Protein AF-A0A6A2FFM4-F1 (afdb_monomer)

Solvent-accessible surface area (backbone atoms only — not comparable to full-atom values): 12494 Å² total; per-residue (Å²): 134,86,87,70,75,75,62,57,59,57,54,45,51,53,53,49,53,51,49,52,50,53,49,50,50,35,51,53,49,17,58,67,38,31,38,82,79,16,78,44,62,77,52,47,66,56,55,32,50,52,38,20,72,71,67,31,77,70,40,29,58,55,47,43,51,53,47,54,51,52,52,52,50,41,52,52,34,54,73,70,64,71,44,64,92,40,74,56,87,56,89,48,70,66,55,50,50,52,54,51,50,54,50,52,52,52,49,53,52,53,51,49,55,54,50,51,54,51,53,50,54,50,50,52,54,50,52,51,50,56,53,49,51,53,54,51,51,53,51,48,54,52,49,53,51,52,51,51,51,53,51,52,52,52,56,65,55,47,56,37,52,54,50,44,54,50,45,66,69,67,47,54,80,94,46,81,82,42,75,66,39,58,56,43,52,54,50,42,56,52,38,54,50,53,39,52,52,51,51,53,49,49,55,51,52,53,53,50,54,52,50,56,51,51,56,51,53,50,52,52,52,52,57,62,59,74,78,110

Secondary structure (DSSP, 8-state):
----THHHHHHHHHHHHHHHHHHHHHHHHHHHTTGGGSTHHHHHHHHHHHHHHHH-HHHHHHHHHHHHHHHHHHHHHHHTT-S-----S--SHHHHHHHHHHHHHHHHHHHHHHHHHHHHHHHHHHHHHHHHHHHHHHHHHHHHHHHHHHHHHHHHHHHHHHHHHHHHHHS-SS-TT-HHHHHHHHHHHHHHHHHHHHHHHHHHHHHHHHHHHHHHHHHHHHHHHHT-

Structure (mmCIF, N/CA/C/O backbone):
data_AF-A0A6A2FFM4-F1
#
_entry.id   AF-A0A6A2FFM4-F1
#
loop_
_atom_site.group_PDB
_atom_site.id
_atom_site.type_symbol
_atom_site.label_atom_id
_atom_site.label_alt_id
_atom_site.label_comp_id
_atom_site.label_asym_id
_atom_site.label_entity_id
_atom_site.label_seq_id
_atom_site.pdbx_PDB_ins_code
_atom_site.Cartn_x
_atom_site.Cartn_y
_atom_site.Cartn_z
_atom_site.occupancy
_atom_site.B_iso_or_equiv
_atom_site.auth_seq_id
_atom_site.auth_comp_id
_atom_site.auth_asym_id
_atom_site.auth_atom_id
_atom_site.pdbx_PDB_model_num
ATOM 1 N N . MET A 1 1 ? -11.104 10.127 -2.041 1.00 41.12 1 MET A N 1
ATOM 2 C CA . MET A 1 1 ? -10.906 10.777 -3.357 1.00 41.12 1 MET A CA 1
ATOM 3 C C . MET A 1 1 ? -10.751 9.689 -4.406 1.00 41.12 1 MET A C 1
ATOM 5 O O . MET A 1 1 ? -9.983 8.761 -4.192 1.00 41.12 1 MET A O 1
ATOM 9 N N . ALA A 1 2 ? -11.586 9.740 -5.442 1.00 40.22 2 ALA A N 1
ATOM 10 C CA . ALA A 1 2 ? -11.896 8.630 -6.335 1.00 40.22 2 ALA A CA 1
ATOM 11 C C . ALA A 1 2 ? -10.722 8.215 -7.238 1.00 40.22 2 ALA A C 1
ATOM 13 O O . ALA A 1 2 ? -10.097 9.038 -7.905 1.00 40.22 2 ALA A O 1
ATOM 14 N N . TYR A 1 3 ? -10.468 6.910 -7.269 1.00 48.56 3 TYR A N 1
ATOM 15 C CA . TYR A 1 3 ? -9.508 6.235 -8.134 1.00 48.56 3 TYR A CA 1
ATOM 16 C C . TYR A 1 3 ? -10.020 6.312 -9.585 1.00 48.56 3 TYR A C 1
ATOM 18 O O . TYR A 1 3 ? -11.018 5.679 -9.919 1.00 48.56 3 TYR A O 1
ATOM 26 N N . GLN A 1 4 ? -9.390 7.125 -10.441 1.00 44.47 4 GLN A N 1
ATOM 27 C CA . GLN A 1 4 ? -9.744 7.250 -11.862 1.00 44.47 4 GLN A CA 1
ATOM 28 C C . GLN A 1 4 ? -8.889 6.298 -12.724 1.00 44.47 4 GLN A C 1
ATOM 30 O O . GLN A 1 4 ? -7.747 6.632 -13.048 1.00 44.47 4 GLN A O 1
ATOM 35 N N . PRO A 1 5 ? -9.416 5.144 -13.179 1.00 50.09 5 PRO A N 1
ATOM 36 C CA . PRO A 1 5 ? -8.704 4.248 -14.099 1.00 50.09 5 PRO A CA 1
ATOM 37 C C . PRO A 1 5 ? -8.503 4.836 -15.513 1.00 50.09 5 PRO A C 1
ATOM 39 O O . PRO A 1 5 ? -7.713 4.305 -16.292 1.00 50.09 5 PRO A O 1
ATOM 42 N N . ALA A 1 6 ? -9.153 5.959 -15.845 1.00 46.38 6 ALA A N 1
ATOM 43 C CA . ALA A 1 6 ? -9.137 6.557 -17.183 1.00 46.38 6 ALA A CA 1
ATOM 44 C C . ALA A 1 6 ? -7.782 7.168 -17.606 1.00 46.38 6 ALA A C 1
ATOM 46 O O . ALA A 1 6 ? -7.491 7.239 -18.798 1.00 46.38 6 ALA A O 1
ATOM 47 N N . ARG A 1 7 ? -6.907 7.566 -16.668 1.00 54.31 7 ARG A N 1
ATOM 48 C CA . ARG A 1 7 ? -5.580 8.128 -17.009 1.00 54.31 7 ARG A CA 1
ATOM 49 C C . ARG A 1 7 ? -4.543 7.078 -17.418 1.00 54.31 7 ARG A C 1
ATOM 51 O O . ARG A 1 7 ? -3.547 7.425 -18.047 1.00 54.31 7 ARG A O 1
ATOM 58 N N . ARG A 1 8 ? -4.764 5.798 -17.103 1.00 55.06 8 ARG A N 1
ATOM 59 C CA . ARG A 1 8 ? -3.777 4.732 -17.349 1.00 55.06 8 ARG A CA 1
ATOM 60 C C . ARG A 1 8 ? -3.645 4.381 -18.836 1.00 55.06 8 ARG A C 1
ATOM 62 O O . ARG A 1 8 ? -2.545 4.079 -19.285 1.00 55.06 8 ARG A O 1
ATOM 69 N N . GLY A 1 9 ? -4.743 4.476 -19.593 1.00 61.16 9 GLY A N 1
ATOM 70 C CA . GLY A 1 9 ? -4.763 4.185 -21.031 1.00 61.16 9 GLY A CA 1
ATOM 71 C C . GLY A 1 9 ? -3.959 5.189 -21.859 1.00 61.16 9 GLY A C 1
ATOM 72 O O . GLY A 1 9 ? -3.163 4.785 -22.699 1.00 61.16 9 GLY A O 1
ATOM 73 N N . TYR A 1 10 ? -4.095 6.487 -21.573 1.00 67.75 10 TYR A N 1
ATOM 74 C CA . TYR A 1 10 ? -3.379 7.539 -22.304 1.00 67.75 10 TYR A CA 1
ATOM 75 C C . TYR A 1 10 ? -1.877 7.555 -22.011 1.00 67.75 10 TYR A C 1
ATOM 77 O O . TYR A 1 10 ? -1.087 7.735 -22.930 1.00 67.75 10 TYR A O 1
ATOM 85 N N . ILE A 1 11 ? -1.464 7.312 -20.760 1.00 70.25 11 ILE A N 1
ATOM 86 C CA . ILE A 1 11 ? -0.036 7.214 -20.412 1.00 70.25 11 ILE A CA 1
ATOM 87 C C . ILE A 1 11 ? 0.591 6.015 -21.132 1.00 70.25 11 ILE A C 1
ATOM 89 O O . ILE A 1 11 ? 1.646 6.154 -21.742 1.00 70.25 11 ILE A O 1
ATOM 93 N N . TYR A 1 12 ? -0.098 4.868 -21.142 1.00 75.69 12 TYR A N 1
ATOM 94 C CA . TYR A 1 12 ? 0.355 3.678 -21.859 1.00 75.69 12 TYR A CA 1
ATOM 95 C C . TYR A 1 12 ? 0.498 3.925 -23.367 1.00 75.69 12 TYR A C 1
ATOM 97 O O . TYR A 1 12 ? 1.521 3.571 -23.950 1.00 75.69 12 TYR A O 1
ATOM 105 N N . LEU A 1 13 ? -0.493 4.573 -23.991 1.00 78.00 13 LEU A N 1
ATOM 106 C CA . LEU A 1 13 ? -0.469 4.873 -25.423 1.00 78.00 13 LEU A CA 1
ATOM 107 C C . LEU A 1 13 ? 0.667 5.845 -25.782 1.00 78.00 13 LEU A C 1
ATOM 109 O O . LEU A 1 13 ? 1.402 5.601 -26.735 1.00 78.00 13 LEU A O 1
ATOM 113 N N . SER A 1 14 ? 0.858 6.906 -24.992 1.00 77.81 14 SER A N 1
ATOM 114 C CA . SER A 1 14 ? 1.933 7.886 -25.200 1.00 77.81 14 SER A CA 1
ATOM 115 C C . SER A 1 14 ? 3.319 7.261 -25.051 1.00 77.81 14 SER A C 1
ATOM 117 O O . SER A 1 14 ? 4.202 7.507 -25.872 1.00 77.81 14 SER A O 1
ATOM 119 N N . SER A 1 15 ? 3.515 6.410 -24.039 1.00 75.44 15 SER A N 1
ATOM 120 C CA . SER A 1 15 ? 4.773 5.682 -23.859 1.00 75.44 15 SER A CA 1
ATOM 121 C C . SER A 1 15 ? 5.018 4.682 -24.991 1.00 75.44 15 SER A C 1
ATOM 123 O O . SER A 1 15 ? 6.152 4.546 -25.442 1.00 75.44 15 SER A O 1
ATOM 125 N N . LEU A 1 16 ? 3.971 4.022 -25.496 1.00 82.50 16 LEU A N 1
ATOM 126 C CA . LEU A 1 16 ? 4.071 3.108 -26.635 1.00 82.50 16 LEU A CA 1
ATOM 127 C C . LEU A 1 16 ? 4.508 3.841 -27.904 1.00 82.50 16 LEU A C 1
ATOM 129 O O . LEU A 1 16 ? 5.453 3.408 -28.559 1.00 82.50 16 LEU A O 1
ATOM 133 N N . VAL A 1 17 ? 3.866 4.968 -28.221 1.00 85.06 17 VAL A N 1
ATOM 134 C CA . VAL A 1 17 ? 4.218 5.796 -29.384 1.00 85.06 17 VAL A CA 1
ATOM 135 C C . VAL A 1 17 ? 5.667 6.274 -29.289 1.00 85.06 17 VAL A C 1
ATOM 137 O O . VAL A 1 17 ? 6.401 6.183 -30.270 1.00 85.06 17 VAL A O 1
ATOM 140 N N . TYR A 1 18 ? 6.111 6.710 -28.107 1.00 81.50 18 TYR A N 1
ATOM 141 C CA . TYR A 1 18 ? 7.489 7.152 -27.890 1.00 81.50 18 TYR A CA 1
ATOM 142 C C . TYR A 1 18 ? 8.515 6.024 -28.080 1.00 81.50 18 TYR A C 1
ATOM 144 O O . TYR A 1 18 ? 9.515 6.205 -28.772 1.00 81.50 18 TYR A O 1
ATOM 152 N N . VAL A 1 19 ? 8.259 4.839 -27.516 1.00 82.19 19 VAL A N 1
ATOM 153 C CA . VAL A 1 19 ? 9.147 3.674 -27.664 1.00 82.19 19 VAL A CA 1
ATOM 154 C C . VAL A 1 19 ? 9.227 3.227 -29.124 1.00 82.19 19 VAL A C 1
ATOM 156 O O . VAL A 1 19 ? 10.320 2.976 -29.627 1.00 82.19 19 VAL A O 1
ATOM 159 N N . VAL A 1 20 ? 8.091 3.160 -29.824 1.00 85.38 20 VAL A N 1
ATOM 160 C CA . VAL A 1 20 ? 8.049 2.794 -31.249 1.00 85.38 20 VAL A CA 1
ATOM 161 C C . VAL A 1 20 ? 8.793 3.826 -32.096 1.00 85.38 20 VAL A C 1
ATOM 163 O O . VAL A 1 20 ? 9.574 3.445 -32.964 1.00 85.38 20 VAL A O 1
ATOM 166 N N . PHE A 1 21 ? 8.616 5.118 -31.813 1.00 85.75 21 PHE A N 1
ATOM 167 C CA . PHE A 1 21 ? 9.348 6.190 -32.484 1.00 85.75 21 PHE A CA 1
ATOM 168 C C . PHE A 1 21 ? 10.866 6.057 -32.298 1.00 85.75 21 PHE A C 1
ATOM 170 O O . PHE A 1 21 ? 11.608 6.111 -33.278 1.00 85.75 21 PHE A O 1
ATOM 177 N N . LEU A 1 22 ? 11.332 5.812 -31.068 1.00 81.19 22 LEU A N 1
ATOM 178 C CA . LEU A 1 22 ? 12.754 5.593 -30.794 1.00 81.19 22 LEU A CA 1
ATOM 179 C C . LEU A 1 22 ? 13.305 4.363 -31.523 1.00 81.19 22 LEU A C 1
ATOM 181 O O . LEU A 1 22 ? 14.401 4.425 -32.074 1.00 81.19 22 LEU A O 1
ATOM 185 N N . LEU A 1 23 ? 12.550 3.261 -31.563 1.00 83.44 23 LEU A N 1
ATOM 186 C CA . LEU A 1 23 ? 12.958 2.059 -32.291 1.00 83.44 23 LEU A CA 1
ATOM 187 C C . LEU A 1 23 ? 13.059 2.318 -33.796 1.00 83.44 23 LEU A C 1
ATOM 189 O O . LEU A 1 23 ? 14.060 1.947 -34.401 1.00 83.44 23 LEU A O 1
ATOM 193 N N . LEU A 1 24 ? 12.077 2.995 -34.395 1.00 84.81 24 LEU A N 1
ATOM 194 C CA . LEU A 1 24 ? 12.116 3.351 -35.817 1.00 84.81 24 LEU A CA 1
ATOM 195 C C . LEU A 1 24 ? 13.298 4.267 -36.149 1.00 84.81 24 LEU A C 1
ATOM 197 O O . LEU A 1 24 ? 13.940 4.077 -37.179 1.00 84.81 24 LEU A O 1
ATOM 201 N N . LEU A 1 25 ? 13.629 5.212 -35.268 1.00 81.25 25 LEU A N 1
ATOM 202 C CA . LEU A 1 25 ? 14.797 6.079 -35.423 1.00 81.25 25 LEU A CA 1
ATOM 203 C C . LEU A 1 25 ? 16.100 5.258 -35.381 1.00 81.25 25 LEU A C 1
ATOM 205 O O . LEU A 1 25 ? 16.972 5.427 -36.236 1.00 81.25 25 LEU A O 1
ATOM 209 N N . ILE A 1 26 ? 16.221 4.312 -34.444 1.00 80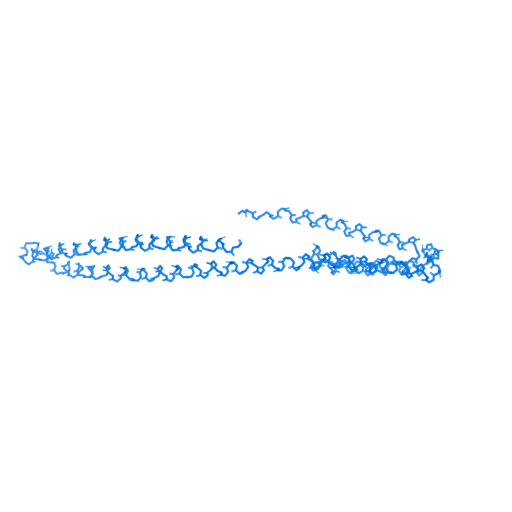.00 26 ILE A N 1
ATOM 210 C CA . ILE A 1 26 ? 17.390 3.423 -34.335 1.00 80.00 26 ILE A CA 1
ATOM 211 C C . ILE A 1 26 ? 17.520 2.518 -35.567 1.00 80.00 26 ILE A C 1
ATOM 213 O O . ILE A 1 26 ? 18.606 2.404 -36.136 1.00 80.00 26 ILE A O 1
ATOM 217 N N . PHE A 1 27 ? 16.427 1.908 -36.025 1.00 81.81 27 PHE A N 1
ATOM 218 C CA . PHE A 1 27 ? 16.450 1.058 -37.216 1.00 81.81 27 PHE A CA 1
ATOM 219 C C . PHE A 1 27 ? 16.718 1.861 -38.495 1.00 81.81 27 PHE A C 1
ATOM 221 O O . PHE A 1 27 ? 17.530 1.434 -39.311 1.00 81.81 27 PHE A O 1
ATOM 228 N N . GLY A 1 28 ? 16.125 3.048 -38.652 1.00 77.94 28 GLY A N 1
ATOM 229 C CA . GLY A 1 28 ? 16.363 3.921 -39.806 1.00 77.94 28 GLY A CA 1
ATOM 230 C C . GLY A 1 28 ? 17.798 4.456 -39.868 1.00 77.94 28 GLY A C 1
ATOM 231 O O . GLY A 1 28 ? 18.419 4.466 -40.933 1.00 77.94 28 GLY A O 1
ATOM 232 N N . SER A 1 29 ? 18.367 4.836 -38.720 1.00 70.88 29 SER A N 1
ATOM 233 C CA . SER A 1 29 ? 19.780 5.235 -38.638 1.00 70.88 29 SER A CA 1
ATOM 234 C C . SER A 1 29 ? 20.727 4.059 -38.893 1.00 70.88 29 SER A C 1
ATOM 236 O O . SER A 1 29 ? 21.744 4.233 -39.559 1.00 70.88 29 SER A O 1
ATOM 238 N N . SER A 1 30 ? 20.372 2.844 -38.465 1.00 76.25 30 SER A N 1
ATOM 239 C CA . SER A 1 30 ? 21.159 1.634 -38.752 1.00 76.25 30 SER A CA 1
ATOM 240 C C . SER A 1 30 ? 21.087 1.224 -40.230 1.00 76.25 30 SER A C 1
ATOM 242 O O . SER A 1 30 ? 22.095 0.819 -40.804 1.00 76.25 30 SER A O 1
ATOM 244 N N . TRP A 1 31 ? 19.929 1.394 -40.879 1.00 74.56 31 TRP A N 1
ATOM 245 C CA . TRP A 1 31 ? 19.740 1.110 -42.308 1.00 74.56 31 TRP A CA 1
ATOM 246 C C . TRP A 1 31 ? 20.565 2.038 -43.215 1.00 74.56 31 TRP A C 1
ATOM 248 O O . TRP A 1 31 ? 21.052 1.623 -44.262 1.00 74.56 31 TRP A O 1
ATOM 258 N N . THR A 1 32 ? 20.744 3.298 -42.808 1.00 71.69 32 THR A N 1
ATOM 259 C CA . THR A 1 32 ? 21.461 4.330 -43.582 1.00 71.69 32 THR A CA 1
ATOM 260 C C . THR A 1 32 ? 22.946 4.468 -43.209 1.00 71.69 32 THR A C 1
ATOM 262 O O . THR A 1 32 ? 23.749 4.925 -44.023 1.00 71.69 32 THR A O 1
ATOM 265 N N . GLY A 1 33 ? 23.328 4.063 -41.994 1.00 66.06 33 GLY A N 1
ATOM 266 C CA . GLY A 1 33 ? 24.637 4.331 -41.384 1.00 66.06 33 GLY A CA 1
ATOM 267 C C . GLY A 1 33 ? 25.625 3.160 -41.317 1.00 66.06 33 GLY A C 1
ATOM 268 O O . GLY A 1 33 ? 26.554 3.229 -40.512 1.00 66.06 33 GLY A O 1
ATOM 269 N N . GLY A 1 34 ? 25.439 2.096 -42.108 1.00 65.19 34 GLY A N 1
ATOM 270 C CA . GLY A 1 34 ? 26.396 0.978 -42.194 1.00 65.19 34 GLY A CA 1
ATOM 271 C C . GLY A 1 34 ? 25.999 -0.307 -41.448 1.00 65.19 34 GLY A C 1
ATOM 272 O O . GLY A 1 34 ? 26.871 -1.073 -41.033 1.00 65.19 34 GLY A O 1
ATOM 273 N N . GLY A 1 35 ? 24.699 -0.564 -41.263 1.00 70.50 35 GLY A N 1
ATOM 274 C CA . GLY A 1 35 ? 24.179 -1.859 -40.806 1.00 70.50 35 GLY A CA 1
ATOM 275 C C . GLY A 1 35 ? 24.419 -2.160 -39.322 1.00 70.50 35 GLY A C 1
ATOM 276 O O . GLY A 1 35 ? 24.34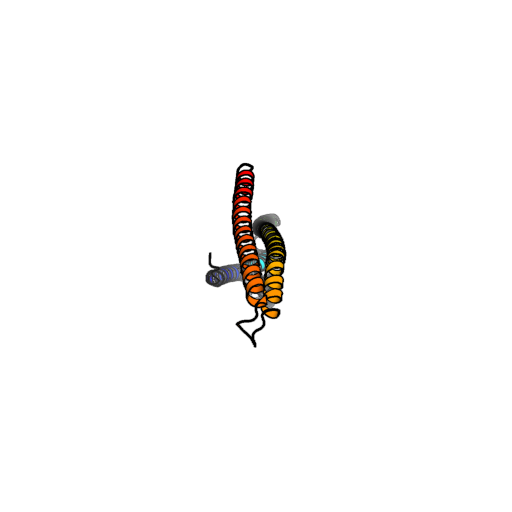3 -1.278 -38.468 1.00 70.50 35 GLY A O 1
ATOM 277 N N . MET A 1 36 ? 24.709 -3.427 -38.999 1.00 64.06 36 MET A N 1
ATOM 278 C CA . MET A 1 36 ? 24.855 -3.932 -37.618 1.00 64.06 36 MET A CA 1
ATOM 279 C C . MET A 1 36 ? 26.014 -3.296 -36.839 1.00 64.06 36 MET A C 1
ATOM 281 O O . MET A 1 36 ? 26.018 -3.297 -35.609 1.00 64.06 36 MET A O 1
ATOM 285 N N . ARG A 1 37 ? 27.010 -2.765 -37.556 1.00 64.12 37 ARG A N 1
ATOM 286 C CA . ARG A 1 37 ? 28.189 -2.100 -36.983 1.00 64.12 37 ARG A CA 1
ATOM 287 C C . ARG A 1 37 ? 27.947 -0.622 -36.670 1.00 64.12 37 ARG A C 1
ATOM 289 O O . ARG A 1 37 ? 28.822 0.029 -36.102 1.00 64.12 37 ARG A O 1
ATOM 296 N N . ALA A 1 38 ? 26.780 -0.087 -37.028 1.00 65.12 38 ALA A N 1
ATOM 297 C CA . ALA A 1 38 ? 26.412 1.280 -36.710 1.00 65.12 38 ALA A CA 1
ATOM 298 C C . ALA A 1 38 ? 26.174 1.450 -35.199 1.00 65.12 38 ALA A C 1
ATOM 300 O O . ALA A 1 38 ? 25.573 0.606 -34.532 1.00 65.12 38 ALA A O 1
ATOM 301 N N . HIS A 1 39 ? 26.592 2.600 -34.666 1.00 64.94 39 HIS A N 1
ATOM 302 C CA . HIS A 1 39 ? 26.504 2.944 -33.242 1.00 64.94 39 HIS A CA 1
ATOM 303 C C . HIS A 1 39 ? 25.074 2.856 -32.658 1.00 64.94 39 HIS A C 1
ATOM 305 O O . HIS A 1 39 ? 24.917 2.688 -31.451 1.00 64.94 39 HIS A O 1
ATOM 311 N N . GLY A 1 40 ? 24.028 2.925 -33.492 1.00 65.56 40 GLY A N 1
ATOM 312 C CA . GLY A 1 40 ? 22.625 2.840 -33.064 1.00 65.56 40 GLY A CA 1
ATOM 313 C C . GLY A 1 40 ? 22.231 1.493 -32.443 1.00 65.56 40 GLY A C 1
ATOM 314 O O . GLY A 1 40 ? 21.424 1.462 -31.514 1.00 65.56 40 GLY A O 1
ATOM 315 N N . MET A 1 41 ? 22.848 0.389 -32.876 1.00 67.94 41 MET A N 1
ATOM 316 C CA . MET A 1 41 ? 22.545 -0.961 -32.375 1.00 67.94 41 MET A CA 1
ATOM 317 C C . MET A 1 41 ? 22.949 -1.166 -30.904 1.00 67.94 41 MET A C 1
ATOM 319 O O . MET A 1 41 ? 22.354 -1.987 -30.208 1.00 67.94 41 MET A O 1
ATOM 323 N N . ILE A 1 42 ? 23.914 -0.391 -30.397 1.00 72.19 42 ILE A N 1
ATOM 324 C CA . ILE A 1 42 ? 24.385 -0.471 -29.004 1.00 72.19 42 ILE A CA 1
ATOM 325 C C . ILE A 1 42 ? 23.344 0.104 -28.024 1.00 72.19 42 ILE A C 1
ATOM 327 O O . ILE A 1 42 ? 23.253 -0.334 -26.880 1.00 72.19 42 ILE A O 1
ATOM 331 N N . ILE A 1 43 ? 22.511 1.049 -28.473 1.00 75.06 43 ILE A N 1
ATOM 332 C CA . ILE A 1 43 ? 21.499 1.733 -27.643 1.00 75.06 43 ILE A CA 1
ATOM 333 C C . ILE A 1 43 ? 20.231 0.872 -27.475 1.00 75.06 43 ILE A C 1
ATOM 335 O O . ILE A 1 43 ? 19.420 1.088 -26.572 1.00 75.06 43 ILE A O 1
ATOM 339 N N . LEU A 1 44 ? 20.058 -0.144 -28.319 1.00 78.12 44 LEU A N 1
ATOM 340 C CA . LEU A 1 44 ? 18.833 -0.932 -28.423 1.00 78.12 44 LEU A CA 1
ATOM 341 C C . LEU A 1 44 ? 18.380 -1.592 -27.096 1.00 78.12 44 LEU A C 1
ATOM 343 O O . LEU A 1 44 ? 17.205 -1.454 -26.741 1.00 78.12 44 LEU A O 1
ATOM 347 N N . PRO A 1 45 ? 19.262 -2.235 -26.299 1.00 78.75 45 PRO A N 1
ATOM 348 C CA . PRO A 1 45 ? 18.876 -2.822 -25.011 1.00 78.75 45 PRO A CA 1
ATOM 349 C C . PRO A 1 45 ? 18.327 -1.797 -24.005 1.00 78.75 45 PRO A C 1
ATOM 351 O O . PRO A 1 45 ? 17.448 -2.120 -23.208 1.00 78.75 45 PRO A O 1
ATOM 354 N N . VAL A 1 46 ? 18.796 -0.548 -24.070 1.00 76.50 46 VAL A N 1
ATOM 355 C CA . VAL A 1 46 ? 18.379 0.548 -23.180 1.00 76.50 46 VAL A CA 1
ATOM 356 C C . VAL A 1 46 ? 16.942 0.951 -23.483 1.00 76.50 46 VAL A C 1
ATOM 358 O O . VAL A 1 46 ? 16.128 1.089 -22.572 1.00 76.50 46 VAL A O 1
ATOM 361 N N . VAL A 1 47 ? 16.601 1.075 -24.768 1.00 79.19 47 VAL A N 1
ATOM 362 C CA . VAL A 1 47 ? 15.231 1.388 -25.200 1.00 79.19 47 VAL A CA 1
ATOM 363 C C . VAL A 1 47 ? 14.270 0.266 -24.809 1.00 79.19 47 VAL A C 1
ATOM 365 O O . VAL A 1 47 ? 13.184 0.549 -24.304 1.00 79.19 47 VAL A O 1
ATOM 368 N N . VAL A 1 48 ? 14.681 -1.000 -24.948 1.00 83.62 48 VAL A N 1
ATOM 369 C CA . VAL A 1 48 ? 13.884 -2.161 -24.505 1.00 83.62 48 VAL A CA 1
ATOM 370 C C . VAL A 1 48 ? 13.688 -2.161 -22.983 1.00 83.62 48 VAL A C 1
ATOM 372 O O . VAL A 1 48 ? 12.592 -2.448 -22.499 1.00 83.62 48 VAL A O 1
ATOM 375 N N . MET A 1 49 ? 14.712 -1.789 -22.214 1.00 81.44 49 MET A N 1
ATOM 376 C CA . MET A 1 49 ? 14.619 -1.683 -20.757 1.00 81.44 49 MET A CA 1
ATOM 377 C C . MET A 1 49 ? 13.680 -0.550 -20.314 1.00 81.44 49 MET A C 1
ATOM 379 O O . MET A 1 49 ? 12.812 -0.769 -19.467 1.00 81.44 49 MET A O 1
ATOM 383 N N . VAL A 1 50 ? 13.793 0.639 -20.915 1.00 79.00 50 VAL A N 1
ATOM 384 C CA . VAL A 1 50 ? 12.901 1.781 -20.641 1.00 79.00 50 VAL A CA 1
ATOM 385 C C . VAL A 1 50 ? 11.458 1.458 -21.039 1.00 79.00 50 VAL A C 1
ATOM 387 O O . VAL A 1 50 ? 10.531 1.772 -20.289 1.00 79.00 50 VAL A O 1
ATOM 390 N N . ALA A 1 51 ? 11.248 0.760 -22.159 1.00 81.69 51 ALA A N 1
ATOM 391 C CA . ALA A 1 51 ? 9.937 0.243 -22.551 1.00 81.69 51 ALA A CA 1
ATOM 392 C C . ALA A 1 51 ? 9.374 -0.739 -21.511 1.00 81.69 51 ALA A C 1
ATOM 394 O O . ALA A 1 51 ? 8.192 -0.694 -21.182 1.00 81.69 51 ALA A O 1
ATOM 395 N N . GLY A 1 52 ? 10.223 -1.591 -20.937 1.00 80.75 52 GLY A N 1
ATOM 396 C CA . GLY A 1 52 ? 9.854 -2.495 -19.851 1.00 80.75 52 GLY A CA 1
ATOM 397 C C . GLY A 1 52 ? 9.408 -1.801 -18.572 1.00 80.75 52 GLY A C 1
ATOM 398 O O . GLY A 1 52 ? 8.432 -2.215 -17.945 1.00 80.75 52 GLY A O 1
ATOM 399 N N . LEU A 1 53 ? 10.112 -0.736 -18.196 1.00 75.44 53 LEU A N 1
ATOM 400 C CA . LEU A 1 53 ? 9.793 0.065 -17.016 1.00 75.44 53 LEU A CA 1
ATOM 401 C C . LEU A 1 53 ? 8.500 0.867 -17.198 1.00 75.44 53 LEU A C 1
ATOM 403 O O . LEU A 1 53 ? 7.730 1.008 -16.253 1.00 75.44 53 LEU A O 1
ATOM 407 N N . THR A 1 54 ? 8.242 1.359 -18.411 1.00 79.00 54 THR A N 1
ATOM 408 C CA . THR A 1 54 ? 7.093 2.231 -18.706 1.00 79.00 54 THR A CA 1
ATOM 409 C C . THR A 1 54 ? 5.821 1.464 -19.083 1.00 79.00 54 THR A C 1
ATOM 411 O O . THR A 1 54 ? 4.740 1.814 -18.615 1.00 79.00 54 THR A O 1
ATOM 414 N N . LEU A 1 55 ? 5.920 0.397 -19.885 1.00 78.62 55 LEU A N 1
ATOM 415 C CA . LEU A 1 55 ? 4.774 -0.398 -20.364 1.00 78.62 55 LEU A CA 1
ATOM 416 C C . LEU A 1 55 ? 4.580 -1.715 -19.589 1.00 78.62 55 LEU A C 1
ATOM 418 O O . LEU A 1 55 ? 3.579 -2.411 -19.780 1.00 78.62 55 LEU A O 1
ATOM 422 N N . GLY A 1 56 ? 5.509 -2.054 -18.693 1.00 77.75 56 GLY A N 1
ATOM 423 C CA . GLY A 1 56 ? 5.433 -3.202 -17.794 1.00 77.75 56 GLY A CA 1
ATOM 424 C C . GLY A 1 56 ? 6.140 -4.465 -18.299 1.00 77.75 56 GLY A C 1
ATOM 425 O O . GLY A 1 56 ? 6.598 -4.576 -19.435 1.00 77.75 56 GLY A O 1
ATOM 426 N N . ARG A 1 57 ? 6.189 -5.484 -17.429 1.00 77.38 57 ARG A N 1
ATOM 427 C CA . ARG A 1 57 ? 7.005 -6.703 -17.602 1.00 77.38 57 ARG A CA 1
ATOM 428 C C . ARG A 1 57 ? 6.770 -7.464 -18.914 1.00 77.38 57 ARG A C 1
ATOM 430 O O . ARG A 1 57 ? 7.708 -8.042 -19.452 1.00 77.38 57 ARG A O 1
ATOM 437 N N . LYS A 1 58 ? 5.538 -7.489 -19.435 1.00 81.75 58 LYS A N 1
ATOM 438 C CA . LYS A 1 58 ? 5.225 -8.185 -20.700 1.00 81.75 58 LYS A CA 1
ATOM 439 C C . LYS A 1 58 ? 5.791 -7.453 -21.924 1.00 81.75 58 LYS A C 1
ATOM 441 O O . LYS A 1 58 ? 6.156 -8.106 -22.896 1.00 81.75 58 LYS A O 1
ATOM 446 N N . ALA A 1 59 ? 5.905 -6.125 -21.862 1.00 79.88 59 ALA A N 1
ATOM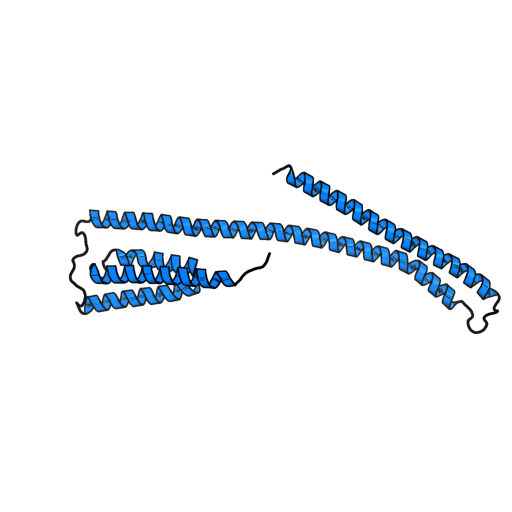 447 C CA . ALA A 1 59 ? 6.427 -5.317 -22.959 1.00 79.88 59 ALA A CA 1
ATOM 448 C C . ALA A 1 59 ? 7.917 -5.590 -23.216 1.00 79.88 59 ALA A C 1
ATOM 450 O O . ALA A 1 59 ? 8.330 -5.596 -24.369 1.00 79.88 59 ALA A O 1
ATOM 451 N N . VAL A 1 60 ? 8.695 -5.914 -22.172 1.00 82.75 60 VAL A N 1
ATOM 452 C CA . VAL A 1 60 ? 10.112 -6.312 -22.301 1.00 82.75 60 VAL A CA 1
ATOM 453 C C . VAL A 1 60 ? 10.275 -7.454 -23.298 1.00 82.75 60 VAL A C 1
ATOM 455 O O . VAL A 1 60 ? 11.103 -7.374 -24.197 1.00 82.75 60 VAL A O 1
ATOM 458 N N . TRP A 1 61 ? 9.461 -8.503 -23.161 1.00 84.81 61 TRP A N 1
ATOM 459 C CA . TRP A 1 61 ? 9.526 -9.665 -24.042 1.00 84.81 61 TRP A CA 1
ATOM 460 C C . TRP A 1 61 ? 9.089 -9.323 -25.465 1.00 84.81 61 TRP A C 1
ATOM 462 O O . TRP A 1 61 ? 9.763 -9.703 -26.414 1.00 84.81 61 TRP A O 1
ATOM 472 N N . PHE A 1 62 ? 8.008 -8.555 -25.623 1.00 85.62 62 PHE A N 1
ATOM 473 C CA . PHE A 1 62 ? 7.511 -8.161 -26.942 1.00 85.62 62 PHE A CA 1
ATOM 474 C C . PHE A 1 62 ? 8.518 -7.291 -27.715 1.00 85.62 62 PHE A C 1
ATOM 476 O O . PHE A 1 62 ? 8.867 -7.603 -28.855 1.00 85.62 62 PHE A O 1
ATOM 483 N N . PHE A 1 63 ? 9.031 -6.226 -27.089 1.00 85.50 63 PHE A N 1
ATOM 484 C CA . PHE A 1 63 ? 10.017 -5.337 -27.709 1.00 85.50 63 PHE A CA 1
ATOM 485 C C . PHE A 1 63 ? 11.394 -5.987 -27.832 1.00 85.50 63 PHE A C 1
ATOM 487 O O . PHE A 1 63 ? 12.084 -5.727 -28.812 1.00 85.50 63 PHE A O 1
ATOM 494 N N . GLY A 1 64 ? 11.775 -6.863 -26.899 1.00 83.50 64 GLY A N 1
ATOM 495 C CA . GLY A 1 64 ? 12.996 -7.659 -26.995 1.00 83.50 64 GLY A CA 1
ATOM 496 C C . GLY A 1 64 ? 12.982 -8.568 -28.222 1.00 83.50 64 GLY A C 1
ATOM 497 O O . GLY A 1 64 ? 13.889 -8.490 -29.042 1.00 83.50 64 GLY A O 1
ATOM 498 N N . ILE A 1 65 ? 11.914 -9.351 -28.409 1.00 88.00 65 ILE A N 1
ATOM 499 C CA . ILE A 1 65 ? 11.763 -10.236 -29.576 1.00 88.00 65 ILE A CA 1
ATOM 500 C C . ILE A 1 65 ? 11.727 -9.423 -30.874 1.00 88.00 65 ILE A C 1
ATOM 502 O O . ILE A 1 65 ? 12.439 -9.748 -31.821 1.00 88.00 65 ILE A O 1
ATOM 506 N N . THR A 1 66 ? 10.940 -8.343 -30.910 1.00 86.94 66 THR A N 1
ATOM 507 C CA . THR A 1 66 ? 10.829 -7.473 -32.094 1.00 86.94 66 THR A CA 1
ATOM 508 C C . THR A 1 66 ? 12.175 -6.841 -32.452 1.00 86.94 66 THR A C 1
ATOM 510 O O . THR A 1 66 ? 12.543 -6.786 -33.621 1.00 86.94 66 THR A O 1
ATOM 513 N N . SER A 1 67 ? 12.937 -6.409 -31.447 1.00 83.81 67 SER A N 1
ATOM 514 C CA . SER A 1 67 ? 14.283 -5.865 -31.613 1.00 83.81 67 SER A CA 1
ATOM 515 C C . SER A 1 67 ? 15.257 -6.898 -32.177 1.00 83.81 67 SER A C 1
ATOM 517 O O . SER A 1 67 ? 15.932 -6.630 -33.170 1.00 83.81 67 SER A O 1
ATOM 519 N N . THR A 1 68 ? 15.302 -8.097 -31.589 1.00 84.69 68 THR A N 1
ATOM 520 C CA . THR A 1 68 ? 16.173 -9.176 -32.063 1.00 84.69 68 THR A CA 1
ATOM 521 C C . THR A 1 68 ? 15.818 -9.587 -33.490 1.00 84.69 68 THR A C 1
ATOM 523 O O . THR A 1 68 ? 16.717 -9.778 -34.305 1.00 84.69 68 THR A O 1
ATOM 526 N N . LEU A 1 69 ? 14.526 -9.662 -33.822 1.00 87.94 69 LEU A N 1
ATOM 527 C CA . LEU A 1 69 ? 14.062 -9.970 -35.174 1.00 87.94 69 LEU A CA 1
ATOM 528 C C . LEU A 1 69 ? 14.431 -8.862 -36.172 1.00 87.94 69 LEU A C 1
ATOM 530 O O . LEU A 1 69 ? 14.887 -9.161 -37.272 1.00 87.94 69 LEU A O 1
ATOM 534 N N . GLY A 1 70 ? 14.299 -7.593 -35.778 1.00 82.94 70 GLY A N 1
ATOM 535 C CA . GLY A 1 70 ? 14.747 -6.456 -36.582 1.00 82.94 70 GLY A CA 1
ATOM 536 C C . GLY A 1 70 ? 16.260 -6.469 -36.821 1.00 82.94 70 GLY A C 1
ATOM 537 O O . GLY A 1 70 ? 16.704 -6.247 -37.945 1.00 82.94 70 GLY A O 1
ATOM 538 N N . GLY A 1 71 ? 17.055 -6.801 -35.798 1.00 80.38 71 GLY A N 1
ATOM 539 C CA . GLY A 1 71 ? 18.502 -6.994 -35.931 1.00 80.38 71 GLY A CA 1
ATOM 540 C C . GLY A 1 71 ? 18.850 -8.142 -36.881 1.00 80.38 71 GLY A C 1
ATOM 541 O O . GLY A 1 71 ? 19.712 -7.994 -37.740 1.00 80.38 71 GLY A O 1
ATOM 542 N N . LEU A 1 72 ? 18.125 -9.262 -36.803 1.00 83.44 72 LEU A N 1
ATOM 543 C CA . LEU A 1 72 ? 18.279 -10.376 -37.741 1.00 83.44 72 LEU A CA 1
ATOM 544 C C . LEU A 1 72 ? 17.944 -9.953 -39.183 1.00 83.44 72 LEU A C 1
ATOM 546 O O . LEU A 1 72 ? 18.649 -10.325 -40.118 1.00 83.44 72 LEU A O 1
ATOM 550 N N . GLY A 1 73 ? 16.911 -9.126 -39.361 1.00 82.88 73 GLY A N 1
ATOM 551 C CA . GLY A 1 73 ? 16.562 -8.524 -40.649 1.00 82.88 73 GLY A CA 1
ATOM 552 C C . GLY A 1 73 ? 17.679 -7.646 -41.220 1.00 82.88 73 GLY A C 1
ATOM 553 O O . GLY A 1 73 ? 17.962 -7.726 -42.414 1.00 82.88 73 GLY A O 1
ATOM 554 N N . LEU A 1 74 ? 18.369 -6.871 -40.376 1.00 77.50 74 LEU A N 1
ATOM 555 C CA . LEU A 1 74 ? 19.545 -6.094 -40.785 1.00 77.50 74 LEU A CA 1
ATOM 556 C C . LEU A 1 74 ? 20.720 -6.990 -41.202 1.00 77.50 74 LEU A C 1
ATOM 558 O O . LEU A 1 74 ? 21.377 -6.686 -42.193 1.00 77.50 74 LEU A O 1
ATOM 562 N N . VAL A 1 75 ? 20.950 -8.113 -40.512 1.00 80.19 75 VAL A N 1
ATOM 563 C CA . VAL A 1 75 ? 21.970 -9.105 -40.911 1.00 80.19 75 VAL A CA 1
ATOM 564 C C . VAL A 1 75 ? 21.657 -9.695 -42.287 1.00 80.19 75 VAL A C 1
ATOM 566 O O . VAL A 1 75 ? 22.547 -9.809 -43.126 1.00 80.19 75 VAL A O 1
ATOM 569 N N . PHE A 1 76 ? 20.395 -10.040 -42.553 1.00 81.56 76 PHE A N 1
ATOM 570 C CA . PHE A 1 76 ? 19.983 -10.509 -43.878 1.00 81.56 76 PHE A CA 1
ATOM 571 C C . PHE A 1 76 ? 20.152 -9.425 -44.950 1.00 81.56 76 PHE A C 1
ATOM 573 O O . PHE A 1 76 ? 20.621 -9.720 -46.047 1.00 81.56 76 PHE A O 1
ATOM 580 N N . ALA A 1 77 ? 19.825 -8.169 -44.641 1.00 77.69 77 ALA A N 1
ATOM 581 C CA . ALA A 1 77 ? 20.034 -7.051 -45.559 1.00 77.69 77 ALA A CA 1
ATOM 582 C C . ALA A 1 77 ? 21.527 -6.822 -45.874 1.00 77.69 77 ALA A C 1
ATOM 584 O O . ALA A 1 77 ? 21.869 -6.514 -47.018 1.00 77.69 77 ALA A O 1
ATOM 585 N N . GLU A 1 78 ? 22.414 -7.028 -44.893 1.00 74.44 78 GLU A N 1
ATOM 586 C CA . GLU A 1 78 ? 23.872 -7.016 -45.077 1.00 74.44 78 GLU A CA 1
ATOM 587 C C . GLU A 1 78 ? 24.330 -8.193 -45.952 1.00 74.44 78 GLU A C 1
ATOM 589 O O . GLU A 1 78 ? 25.095 -7.995 -46.894 1.00 74.44 78 GLU A O 1
ATOM 594 N N . TYR A 1 79 ? 23.795 -9.396 -45.716 1.00 79.44 79 TYR A N 1
ATOM 595 C CA . TYR A 1 79 ? 24.108 -10.598 -46.496 1.00 79.44 79 TYR A CA 1
ATOM 596 C C . TYR A 1 79 ? 23.762 -10.455 -47.986 1.00 79.44 79 TYR A C 1
ATOM 598 O O . TYR A 1 79 ? 24.562 -10.819 -48.846 1.00 79.44 79 TYR A O 1
ATOM 606 N N . TYR A 1 80 ? 22.604 -9.873 -48.311 1.00 82.50 80 TYR A N 1
ATOM 607 C CA . TYR A 1 80 ? 22.193 -9.625 -49.699 1.00 82.50 80 TYR A CA 1
ATOM 608 C C . TYR A 1 80 ? 22.833 -8.375 -50.326 1.00 82.50 80 TYR A C 1
ATOM 610 O O . TYR A 1 80 ? 22.484 -8.023 -51.451 1.00 82.50 80 TYR A O 1
ATOM 618 N N . SER A 1 81 ? 23.759 -7.700 -49.628 1.00 72.81 81 SER A N 1
ATOM 619 C CA . SER A 1 81 ? 24.371 -6.434 -50.071 1.00 72.81 81 SER A CA 1
ATOM 620 C C . SER A 1 81 ? 23.339 -5.348 -50.422 1.00 72.81 81 SER A C 1
ATOM 622 O O . SER A 1 81 ? 23.587 -4.487 -51.261 1.00 72.81 81 SER A O 1
ATOM 624 N N . LEU A 1 82 ? 22.162 -5.396 -49.787 1.00 69.38 82 LEU A N 1
ATOM 625 C CA . LEU A 1 82 ? 21.056 -4.461 -50.016 1.00 69.38 82 LEU A CA 1
ATOM 626 C C . LEU A 1 82 ? 21.263 -3.132 -49.268 1.00 69.38 82 LEU A C 1
ATOM 628 O O . LEU A 1 82 ? 20.570 -2.147 -49.524 1.00 69.38 82 LEU A O 1
ATOM 632 N N . LEU A 1 83 ? 22.203 -3.113 -48.321 1.00 69.69 83 LEU A N 1
ATOM 633 C CA . LEU A 1 83 ? 22.573 -1.933 -47.554 1.00 69.69 83 LEU A CA 1
ATOM 634 C C . LEU A 1 83 ? 23.565 -1.071 -48.351 1.00 69.69 83 LEU A C 1
ATOM 636 O O . LEU A 1 83 ? 24.503 -1.614 -48.942 1.00 69.69 83 LEU A O 1
ATOM 640 N N . PRO A 1 84 ? 23.413 0.266 -48.350 1.00 62.16 84 PRO A N 1
ATOM 641 C CA . PRO A 1 84 ? 24.433 1.143 -48.906 1.00 62.16 84 PRO A CA 1
ATOM 642 C C . PRO A 1 84 ? 25.764 0.878 -48.185 1.00 62.16 84 PRO A C 1
ATOM 644 O O . PRO A 1 84 ? 25.805 0.877 -46.955 1.00 62.16 84 PRO A O 1
ATOM 647 N N . LEU A 1 85 ? 26.848 0.640 -48.939 1.00 56.75 85 LEU A N 1
ATOM 648 C CA . LEU A 1 85 ? 28.217 0.548 -48.411 1.00 56.75 85 LEU A CA 1
ATOM 649 C C . LEU A 1 85 ? 28.677 1.936 -47.929 1.00 56.75 85 LEU A C 1
ATOM 651 O O . LEU A 1 85 ? 29.549 2.573 -48.515 1.00 56.75 85 LEU A O 1
ATOM 655 N N . THR A 1 86 ? 28.066 2.444 -46.868 1.00 57.00 86 THR A N 1
ATOM 656 C CA . THR A 1 86 ? 28.620 3.538 -46.085 1.00 57.00 86 THR A CA 1
ATOM 657 C C . THR A 1 86 ? 29.597 2.924 -45.098 1.00 57.00 86 THR A C 1
ATOM 659 O O . THR A 1 86 ? 29.224 2.160 -44.208 1.00 57.00 86 THR A O 1
ATOM 662 N N . GLU A 1 87 ? 30.883 3.224 -45.285 1.00 58.56 87 GLU A N 1
ATOM 663 C CA . GLU A 1 87 ? 31.890 2.928 -44.273 1.00 58.56 87 GLU A CA 1
ATOM 664 C C . GLU A 1 87 ? 31.414 3.501 -42.927 1.00 58.56 87 GLU A C 1
ATOM 666 O O . GLU A 1 87 ? 30.872 4.613 -42.905 1.00 58.56 87 GLU A O 1
ATOM 671 N N . PRO A 1 88 ? 31.579 2.768 -41.811 1.00 60.59 88 PRO A N 1
ATOM 672 C CA . PRO A 1 88 ? 31.129 3.238 -40.510 1.00 60.59 88 PRO A CA 1
ATOM 673 C C . PRO A 1 88 ? 31.698 4.634 -40.254 1.00 60.59 88 PRO A C 1
ATOM 675 O O . PRO A 1 88 ? 32.892 4.878 -40.446 1.00 60.59 88 PRO A O 1
ATOM 678 N N . ILE A 1 89 ? 30.823 5.558 -39.853 1.00 55.97 89 ILE A N 1
ATOM 679 C CA . ILE A 1 89 ? 31.177 6.957 -39.611 1.00 55.97 89 ILE A CA 1
ATOM 680 C C . ILE A 1 89 ? 32.304 6.988 -38.563 1.00 55.97 89 ILE A C 1
ATOM 682 O O . ILE A 1 89 ? 32.072 6.720 -37.386 1.00 55.97 89 ILE A O 1
ATOM 686 N N . GLY A 1 90 ? 33.529 7.293 -39.008 1.00 57.12 90 GLY A N 1
ATOM 687 C CA . GLY A 1 90 ? 34.727 7.407 -38.170 1.00 57.12 90 GLY A CA 1
ATOM 688 C C . GLY A 1 90 ? 35.615 6.156 -38.126 1.00 57.12 90 GLY A C 1
ATOM 689 O O . GLY A 1 90 ? 35.576 5.397 -37.164 1.00 57.12 90 GLY A O 1
ATOM 690 N N . LYS A 1 91 ? 36.526 6.003 -39.102 1.00 59.94 91 LYS A N 1
ATOM 691 C CA . LYS A 1 91 ? 37.626 5.008 -39.064 1.00 59.94 91 LYS A CA 1
ATOM 692 C C . LYS A 1 91 ? 38.629 5.245 -37.925 1.00 59.94 91 LYS A C 1
ATOM 694 O O . LYS A 1 91 ? 39.415 4.360 -37.600 1.00 59.94 91 LYS A O 1
ATOM 699 N N . THR A 1 92 ? 38.625 6.438 -37.331 1.00 76.50 92 THR A N 1
ATOM 700 C CA . THR A 1 92 ? 39.554 6.806 -36.262 1.00 76.50 92 THR A CA 1
ATOM 701 C C . THR A 1 92 ? 39.067 6.249 -34.919 1.00 76.50 92 THR A C 1
ATOM 703 O O . THR A 1 92 ? 37.979 6.634 -34.481 1.00 76.50 92 THR A O 1
ATOM 706 N N . PRO A 1 93 ? 39.876 5.439 -34.203 1.00 78.88 93 PRO A N 1
ATOM 707 C CA . PRO A 1 93 ? 39.510 4.876 -32.896 1.00 78.88 93 PRO A CA 1
ATOM 708 C C . PRO A 1 93 ? 39.010 5.910 -31.873 1.00 78.88 93 PRO A C 1
ATOM 710 O O . PRO A 1 93 ? 38.153 5.607 -31.047 1.00 78.88 93 PRO A O 1
ATOM 713 N N . MET A 1 94 ? 39.490 7.155 -31.965 1.00 77.44 94 MET A N 1
ATOM 714 C CA . MET A 1 94 ? 39.053 8.265 -31.111 1.00 77.44 94 MET A CA 1
ATOM 715 C C . MET A 1 94 ? 37.571 8.624 -31.278 1.00 77.44 94 MET A C 1
ATOM 717 O O . MET A 1 94 ? 36.893 8.868 -30.285 1.00 77.44 94 MET A O 1
ATOM 721 N N . ILE A 1 95 ? 37.046 8.635 -32.508 1.00 74.88 95 ILE A N 1
ATOM 722 C CA . ILE A 1 95 ? 35.638 8.982 -32.768 1.00 74.88 95 ILE A CA 1
ATOM 723 C C . ILE A 1 95 ? 34.728 7.907 -32.170 1.00 74.88 95 ILE A C 1
ATOM 725 O O . ILE A 1 95 ? 33.771 8.227 -31.465 1.00 74.88 95 ILE A O 1
ATOM 729 N N . TYR A 1 96 ? 35.086 6.637 -32.371 1.00 72.00 96 TYR A N 1
ATOM 730 C CA . TYR A 1 96 ? 34.387 5.506 -31.768 1.00 72.00 96 TYR A CA 1
ATOM 731 C C . TYR A 1 96 ? 34.365 5.612 -30.237 1.00 72.00 96 TYR A C 1
ATOM 733 O O . TYR A 1 96 ? 33.316 5.456 -29.612 1.00 72.00 96 TYR A O 1
ATOM 741 N N . TRP A 1 97 ? 35.500 5.940 -29.616 1.00 75.75 97 TRP A N 1
ATOM 742 C CA . TRP A 1 97 ? 35.588 6.089 -28.163 1.00 75.75 97 TRP A CA 1
ATOM 743 C C . TRP A 1 97 ? 34.728 7.243 -27.623 1.00 75.75 97 TRP A C 1
ATOM 745 O O . TRP A 1 97 ? 34.045 7.072 -26.611 1.00 75.75 97 TRP A O 1
ATOM 755 N N . ILE A 1 98 ? 34.683 8.384 -28.321 1.00 80.25 98 ILE A N 1
ATOM 756 C CA . ILE A 1 98 ? 33.833 9.528 -27.953 1.00 80.25 98 ILE A CA 1
ATOM 757 C C . ILE A 1 98 ? 32.351 9.140 -28.002 1.00 80.25 98 ILE A C 1
ATOM 759 O O . ILE A 1 98 ? 31.638 9.345 -27.019 1.00 80.25 98 ILE A O 1
ATOM 763 N N . PHE A 1 99 ? 31.884 8.526 -29.095 1.00 74.44 99 PHE A N 1
ATOM 764 C CA . PHE A 1 99 ? 30.489 8.088 -29.204 1.00 74.44 99 PHE A CA 1
ATOM 765 C C . PHE A 1 99 ? 30.126 7.053 -28.137 1.00 74.44 99 PHE A C 1
ATOM 767 O O . PHE A 1 99 ? 29.067 7.157 -27.521 1.00 74.44 99 PHE A O 1
ATOM 774 N N . ASN A 1 100 ? 30.993 6.075 -27.869 1.00 74.81 100 ASN A N 1
ATOM 775 C CA . ASN A 1 100 ? 30.749 5.087 -26.815 1.00 74.81 100 ASN A CA 1
ATOM 776 C C . ASN A 1 100 ? 30.699 5.730 -25.423 1.00 74.81 100 ASN A C 1
ATOM 778 O O . ASN A 1 100 ? 29.811 5.410 -24.637 1.00 74.81 100 ASN A O 1
ATOM 782 N N . THR A 1 101 ? 31.581 6.688 -25.137 1.00 83.62 101 THR A N 1
ATOM 783 C CA . THR A 1 101 ? 31.584 7.413 -23.857 1.00 83.62 101 THR A CA 1
ATOM 784 C C . THR A 1 101 ? 30.306 8.231 -23.671 1.00 83.62 101 THR A C 1
ATOM 786 O O . THR A 1 101 ? 29.679 8.160 -22.615 1.00 83.62 101 THR A O 1
ATOM 789 N N . ILE A 1 102 ? 29.862 8.947 -24.710 1.00 81.69 102 ILE A N 1
ATOM 790 C CA . ILE A 1 102 ? 28.594 9.695 -24.692 1.00 81.69 102 ILE A CA 1
ATOM 791 C C . ILE A 1 102 ? 27.411 8.750 -24.439 1.00 81.69 102 ILE A C 1
ATOM 793 O O . ILE A 1 102 ? 26.547 9.053 -23.616 1.00 81.69 102 ILE A O 1
ATOM 797 N N . ASN A 1 103 ? 27.392 7.584 -25.091 1.00 74.38 103 ASN A N 1
ATOM 798 C CA . ASN A 1 103 ? 26.356 6.575 -24.876 1.00 74.38 103 ASN A CA 1
ATOM 799 C C . ASN A 1 103 ? 26.351 6.043 -23.438 1.00 74.38 103 ASN A C 1
ATOM 801 O O . ASN A 1 103 ? 25.288 5.968 -22.830 1.00 74.38 103 ASN A O 1
ATOM 805 N N . VAL A 1 104 ? 27.513 5.727 -22.860 1.00 81.75 104 VAL A N 1
ATOM 806 C CA . VAL A 1 104 ? 27.610 5.273 -21.461 1.00 81.75 104 VAL A CA 1
ATOM 807 C C . VAL A 1 104 ? 27.085 6.338 -20.495 1.00 81.75 104 VAL A C 1
ATOM 809 O O . VAL A 1 104 ? 26.325 6.012 -19.585 1.00 81.75 104 VAL A O 1
ATOM 812 N N . ILE A 1 105 ? 27.419 7.613 -20.710 1.00 86.50 105 ILE A N 1
ATOM 813 C CA . ILE A 1 105 ? 26.914 8.719 -19.881 1.00 86.50 105 ILE A CA 1
ATOM 814 C C . ILE A 1 105 ? 25.387 8.827 -19.990 1.00 86.50 105 ILE A C 1
ATOM 816 O O . ILE A 1 105 ? 24.707 8.931 -18.966 1.00 86.50 105 ILE A O 1
ATOM 820 N N . LEU A 1 106 ? 24.840 8.746 -21.208 1.00 78.19 106 LEU A N 1
ATOM 821 C CA . LEU A 1 106 ? 23.395 8.758 -21.437 1.00 78.19 106 LEU A CA 1
ATOM 822 C C . LEU A 1 106 ? 22.704 7.577 -20.736 1.00 78.19 106 LEU A C 1
ATOM 824 O O . LEU A 1 106 ? 21.674 7.767 -20.092 1.00 78.19 106 LEU A O 1
ATOM 828 N N . ILE A 1 107 ? 23.288 6.378 -20.799 1.00 80.25 107 ILE A N 1
ATOM 829 C CA . ILE A 1 107 ? 22.778 5.175 -20.123 1.00 80.25 107 ILE A CA 1
ATOM 830 C C . ILE A 1 107 ? 22.758 5.367 -18.612 1.00 80.25 107 ILE A C 1
ATOM 832 O O . ILE A 1 107 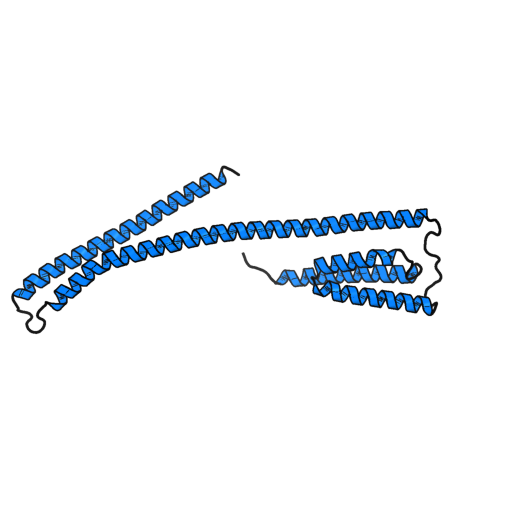? 21.724 5.146 -17.987 1.00 80.25 107 ILE A O 1
ATOM 836 N N . CYS A 1 108 ? 23.869 5.804 -18.021 1.00 84.56 108 CYS A N 1
ATOM 837 C CA . CYS A 1 108 ? 23.950 6.056 -16.585 1.00 84.56 108 CYS A CA 1
ATOM 838 C C . CYS A 1 108 ? 22.906 7.085 -16.137 1.00 84.56 108 CYS A C 1
ATOM 840 O O . CYS A 1 108 ? 22.261 6.897 -15.106 1.00 84.56 108 CYS A O 1
ATOM 842 N N . PHE A 1 109 ? 22.692 8.139 -16.928 1.00 85.44 109 PHE A N 1
ATOM 843 C CA . PHE A 1 109 ? 21.687 9.158 -16.644 1.00 85.44 109 PHE A CA 1
ATOM 844 C C . PHE A 1 109 ? 20.256 8.601 -16.693 1.00 85.44 109 PHE A C 1
ATOM 846 O O . PHE A 1 109 ? 19.485 8.792 -15.751 1.00 85.44 109 PHE A O 1
ATOM 853 N N . LEU A 1 110 ? 19.905 7.865 -17.752 1.00 78.00 110 LEU A N 1
ATOM 854 C CA . LEU A 1 110 ? 18.583 7.242 -17.881 1.00 78.00 110 LEU A CA 1
ATOM 855 C C . LEU A 1 110 ? 18.338 6.195 -16.784 1.00 78.00 110 LEU A C 1
ATOM 857 O O . LEU A 1 110 ? 17.258 6.161 -16.192 1.00 78.00 110 LEU A O 1
ATOM 861 N N . GLN A 1 111 ? 19.352 5.389 -16.462 1.00 79.75 111 GLN A N 1
ATOM 862 C CA . GLN A 1 111 ? 19.303 4.404 -15.383 1.00 79.75 111 GLN A CA 1
ATOM 863 C C . GLN A 1 111 ? 19.106 5.074 -14.020 1.00 79.75 111 GLN A C 1
ATOM 865 O O . GLN A 1 111 ? 18.316 4.600 -13.205 1.00 79.75 111 GLN A O 1
ATOM 870 N N . TYR A 1 112 ? 19.782 6.196 -13.773 1.00 86.50 112 TYR A N 1
ATOM 871 C CA . TYR A 1 112 ? 19.617 6.971 -12.549 1.00 86.50 112 TYR A CA 1
ATOM 872 C C . TYR A 1 112 ? 18.179 7.479 -12.384 1.00 86.50 112 TYR A C 1
ATOM 874 O O . TYR A 1 112 ? 17.599 7.320 -11.308 1.00 86.50 112 TYR A O 1
ATOM 882 N N . LEU A 1 113 ? 17.573 8.026 -13.445 1.00 83.81 113 LEU A N 1
ATOM 883 C CA . LEU A 1 113 ? 16.173 8.467 -13.416 1.00 83.81 113 LEU A CA 1
ATOM 884 C C . LEU A 1 113 ? 15.219 7.303 -13.127 1.00 83.81 113 LEU A C 1
ATOM 886 O O . LEU A 1 113 ? 14.357 7.418 -12.257 1.00 83.81 113 LEU A O 1
ATOM 890 N N . ALA A 1 114 ? 15.414 6.169 -13.806 1.00 80.12 114 ALA A N 1
ATOM 891 C CA . ALA A 1 114 ? 14.618 4.966 -13.589 1.00 80.12 114 ALA A CA 1
ATOM 892 C C . ALA A 1 114 ? 14.685 4.483 -12.132 1.00 80.12 114 ALA A C 1
ATOM 894 O O . ALA A 1 114 ? 13.655 4.243 -11.502 1.00 80.12 114 ALA A O 1
ATOM 895 N N . VAL A 1 115 ? 15.892 4.371 -11.573 1.00 85.31 115 VAL A N 1
ATOM 896 C CA . VAL A 1 115 ? 16.087 3.919 -10.189 1.00 85.31 115 VAL A CA 1
ATOM 897 C C . VAL A 1 115 ? 15.513 4.925 -9.193 1.00 85.31 115 VAL A C 1
ATOM 899 O O . VAL A 1 115 ? 14.887 4.515 -8.217 1.00 85.31 115 VAL A O 1
ATOM 902 N N . LYS A 1 116 ? 15.664 6.231 -9.440 1.00 88.38 116 LYS A N 1
ATOM 903 C CA . LYS A 1 116 ? 15.105 7.283 -8.582 1.00 88.38 116 LYS A CA 1
ATOM 904 C C . LYS A 1 116 ? 13.585 7.163 -8.452 1.00 88.38 116 LYS A C 1
ATOM 906 O O . LYS A 1 116 ? 13.074 7.228 -7.335 1.00 88.38 116 LYS A O 1
ATOM 911 N N . GLU A 1 117 ? 12.877 6.956 -9.561 1.00 84.94 117 GLU A N 1
ATOM 912 C CA . GLU A 1 117 ? 11.420 6.766 -9.540 1.00 84.94 117 GLU A CA 1
ATOM 913 C C . GLU A 1 117 ? 11.020 5.466 -8.830 1.00 84.94 117 GLU A C 1
ATOM 915 O O . GLU A 1 117 ? 10.091 5.464 -8.021 1.00 84.94 117 GLU A O 1
ATOM 920 N N . LEU A 1 118 ? 11.761 4.373 -9.046 1.00 86.06 118 LEU A N 1
ATOM 921 C CA . LEU A 1 118 ? 11.511 3.104 -8.354 1.00 86.06 118 LEU A CA 1
ATOM 922 C C . LEU A 1 118 ? 11.686 3.221 -6.835 1.00 86.06 118 LEU A C 1
ATOM 924 O O . LEU A 1 118 ? 10.832 2.761 -6.077 1.00 86.06 118 LEU A O 1
ATOM 928 N N . VAL A 1 119 ? 12.772 3.848 -6.380 1.00 92.94 119 VAL A N 1
ATOM 929 C CA . VAL A 1 119 ? 13.050 4.043 -4.948 1.00 92.94 119 VAL A CA 1
ATOM 930 C C . VAL A 1 119 ? 12.000 4.947 -4.311 1.00 92.94 119 VAL A C 1
ATOM 932 O O . VAL A 1 119 ? 11.532 4.663 -3.208 1.00 92.94 119 VAL A O 1
ATOM 935 N N . LYS A 1 120 ? 11.592 6.013 -5.006 1.00 92.94 120 LYS A N 1
ATOM 936 C CA . LYS A 1 120 ? 10.526 6.902 -4.542 1.00 92.94 120 LYS A CA 1
ATOM 937 C C . LYS A 1 120 ? 9.209 6.144 -4.365 1.00 92.94 120 LYS A C 1
ATOM 939 O O . LYS A 1 120 ? 8.647 6.177 -3.273 1.00 92.94 120 LYS A O 1
ATOM 944 N N . ALA A 1 121 ? 8.776 5.401 -5.384 1.00 89.56 121 ALA A N 1
ATOM 945 C CA . ALA A 1 121 ? 7.547 4.611 -5.329 1.00 89.56 121 ALA A CA 1
ATOM 946 C C . ALA A 1 121 ? 7.583 3.549 -4.215 1.00 89.56 121 ALA A C 1
ATOM 948 O O . ALA A 1 121 ? 6.589 3.334 -3.523 1.00 89.56 121 ALA A O 1
ATOM 949 N N . LEU A 1 122 ? 8.737 2.908 -3.999 1.00 93.62 122 LEU A N 1
ATOM 950 C CA . LEU A 1 122 ? 8.915 1.935 -2.922 1.00 93.62 122 LEU A CA 1
ATOM 951 C C . LEU A 1 122 ? 8.798 2.584 -1.537 1.00 93.62 122 LEU A C 1
ATOM 953 O O . LEU A 1 122 ? 8.138 2.035 -0.654 1.00 93.62 122 LEU A O 1
ATOM 957 N N . ASN A 1 123 ? 9.428 3.743 -1.342 1.00 96.31 123 ASN A N 1
ATOM 958 C CA . ASN A 1 123 ? 9.362 4.467 -0.077 1.00 96.31 123 ASN A CA 1
ATOM 959 C C . ASN A 1 123 ? 7.940 4.954 0.215 1.00 96.31 123 ASN A C 1
ATOM 961 O O . ASN A 1 123 ? 7.466 4.771 1.334 1.00 96.31 123 ASN A O 1
ATOM 965 N N . GLU A 1 124 ? 7.238 5.492 -0.784 1.00 95.88 124 GLU A N 1
ATOM 966 C CA . GLU A 1 124 ? 5.832 5.890 -0.660 1.00 95.88 124 GLU A CA 1
ATOM 967 C C . GLU A 1 124 ? 4.951 4.691 -0.272 1.00 95.88 124 GLU A C 1
ATOM 969 O O . GLU A 1 124 ? 4.237 4.752 0.733 1.00 95.88 124 GLU A O 1
ATOM 974 N N . ALA A 1 125 ? 5.084 3.558 -0.970 1.00 94.50 125 ALA A N 1
ATOM 975 C CA . ALA A 1 125 ? 4.350 2.334 -0.648 1.00 94.50 125 ALA A CA 1
ATOM 976 C C . ALA A 1 125 ? 4.650 1.826 0.773 1.00 94.50 125 ALA A C 1
ATOM 978 O O . ALA A 1 125 ? 3.741 1.426 1.502 1.00 94.50 125 ALA A O 1
ATOM 979 N N . LYS A 1 126 ? 5.916 1.878 1.206 1.00 96.06 126 LYS A N 1
ATOM 980 C CA . LYS A 1 126 ? 6.308 1.506 2.570 1.00 96.06 126 LYS A CA 1
ATOM 981 C C . LYS A 1 126 ? 5.673 2.436 3.604 1.00 96.06 126 LYS A C 1
ATOM 983 O O . LYS A 1 126 ? 5.142 1.955 4.599 1.00 96.06 126 LYS A O 1
ATOM 988 N N . THR A 1 127 ? 5.689 3.749 3.371 1.00 96.88 127 THR A N 1
ATOM 989 C CA . THR A 1 127 ? 5.052 4.710 4.284 1.00 96.88 127 THR A CA 1
ATOM 990 C C . THR A 1 127 ? 3.541 4.520 4.364 1.00 96.88 127 THR A C 1
ATOM 992 O O . THR A 1 127 ? 2.983 4.588 5.457 1.00 96.88 127 THR A O 1
ATOM 995 N N . GLU A 1 128 ? 2.877 4.211 3.247 1.00 95.81 128 GLU A N 1
ATOM 996 C CA . GLU A 1 128 ? 1.445 3.914 3.239 1.00 95.81 128 GLU A CA 1
ATOM 997 C C . GLU A 1 128 ? 1.131 2.646 4.044 1.00 95.81 128 GLU A C 1
ATOM 999 O O . GLU A 1 128 ? 0.181 2.636 4.825 1.00 95.81 128 GLU A O 1
ATOM 1004 N N . LEU A 1 129 ? 1.948 1.594 3.917 1.00 96.38 129 LEU A N 1
ATOM 1005 C CA . LEU A 1 129 ? 1.798 0.370 4.708 1.00 96.38 129 LEU A CA 1
ATOM 1006 C C . LEU A 1 129 ? 1.953 0.623 6.211 1.00 96.38 129 LEU A C 1
ATOM 1008 O O . LEU A 1 129 ? 1.157 0.110 6.995 1.00 96.38 129 LEU A O 1
ATOM 1012 N N . GLU A 1 130 ? 2.936 1.424 6.619 1.00 96.62 130 GLU A N 1
ATOM 1013 C CA . GLU A 1 130 ? 3.128 1.791 8.028 1.00 96.62 130 GLU A CA 1
ATOM 1014 C C . GLU A 1 130 ? 1.930 2.579 8.581 1.00 96.62 130 GLU A C 1
ATOM 1016 O O . GLU A 1 130 ? 1.465 2.315 9.690 1.00 96.62 130 GLU A O 1
ATOM 1021 N N . LEU A 1 131 ? 1.379 3.512 7.798 1.00 95.81 131 LEU A N 1
ATOM 1022 C CA . LEU A 1 131 ? 0.170 4.249 8.177 1.00 95.81 131 LEU A CA 1
ATOM 1023 C C . LEU A 1 131 ? -1.051 3.329 8.281 1.00 95.81 131 LEU A C 1
ATOM 1025 O O . LEU A 1 131 ? -1.807 3.424 9.249 1.00 95.81 131 LEU A O 1
ATOM 1029 N N . ARG A 1 132 ? -1.226 2.415 7.319 1.00 94.88 132 ARG A N 1
ATOM 1030 C CA . ARG A 1 132 ? -2.316 1.430 7.335 1.00 94.88 132 ARG A CA 1
ATOM 1031 C C . ARG A 1 132 ? -2.241 0.527 8.560 1.00 94.88 132 ARG A C 1
ATOM 1033 O O . ARG A 1 132 ? -3.248 0.388 9.241 1.00 94.88 132 ARG A O 1
ATOM 1040 N N . LYS A 1 133 ? -1.061 -0.010 8.889 1.00 95.69 133 LYS A N 1
ATOM 1041 C CA . LYS A 1 133 ? -0.864 -0.844 10.087 1.00 95.69 133 LYS A CA 1
ATOM 1042 C C . LYS A 1 133 ? -1.239 -0.111 11.371 1.00 95.69 133 LYS A C 1
ATOM 1044 O O . LYS A 1 133 ? -1.952 -0.667 12.195 1.00 95.69 133 LYS A O 1
ATOM 1049 N N . LYS A 1 134 ? -0.815 1.149 11.522 1.00 94.25 134 LYS A N 1
ATOM 1050 C CA . LYS A 1 134 ? -1.186 1.967 12.689 1.00 94.25 134 LYS A CA 1
ATOM 1051 C C . LYS A 1 134 ? -2.695 2.184 12.782 1.00 94.25 134 LYS A C 1
ATOM 1053 O O . LYS A 1 134 ? -3.257 2.084 13.866 1.00 94.25 134 LYS A O 1
ATOM 1058 N N . SER A 1 135 ? -3.355 2.460 11.656 1.00 92.88 135 SER A N 1
ATOM 1059 C CA . SER A 1 135 ? -4.815 2.601 11.621 1.00 92.88 135 SER A CA 1
ATOM 1060 C C . SER A 1 135 ? -5.523 1.291 11.967 1.00 92.88 135 SER A C 1
ATOM 1062 O O . SER A 1 135 ? -6.539 1.312 12.655 1.00 92.88 135 SER A O 1
ATOM 1064 N N . GLU A 1 136 ? -5.012 0.161 11.483 1.00 94.69 136 GLU A N 1
ATOM 1065 C CA . GLU A 1 136 ? -5.564 -1.164 11.761 1.00 94.69 136 GLU A CA 1
ATOM 1066 C C . GLU A 1 136 ? -5.415 -1.530 13.241 1.00 94.69 136 GLU A C 1
ATOM 1068 O O . GLU A 1 136 ? -6.370 -1.994 13.856 1.00 94.69 136 GLU A O 1
ATOM 1073 N N . GLU A 1 137 ? -4.264 -1.238 13.847 1.00 94.75 137 GLU A N 1
ATOM 1074 C CA . GLU A 1 137 ? -4.031 -1.431 15.280 1.00 94.75 137 GLU A CA 1
ATOM 1075 C C . GLU A 1 137 ? -4.968 -0.566 16.135 1.00 94.75 137 GLU A C 1
ATOM 1077 O O . GLU A 1 137 ? -5.585 -1.066 17.074 1.00 94.75 137 GLU A O 1
ATOM 1082 N N . GLN A 1 138 ? -5.160 0.706 15.769 1.00 89.69 138 GLN A N 1
ATOM 1083 C CA . GLN A 1 138 ? -6.127 1.580 16.440 1.00 89.69 138 GLN A CA 1
ATOM 1084 C C . GLN A 1 138 ? -7.559 1.044 16.336 1.00 89.69 138 GLN A C 1
ATOM 1086 O O . GLN A 1 138 ? -8.288 1.045 17.327 1.00 89.69 138 GLN A O 1
ATOM 1091 N N . LEU A 1 139 ? -7.966 0.563 15.157 1.00 93.81 139 LEU A N 1
ATOM 1092 C CA . LEU A 1 139 ? -9.273 -0.068 14.974 1.00 93.81 139 LEU A CA 1
ATOM 1093 C C . LEU A 1 139 ? -9.405 -1.348 15.802 1.00 93.81 139 LEU A C 1
ATOM 1095 O O . LEU A 1 139 ? -10.463 -1.575 16.388 1.00 93.81 139 LEU A O 1
ATOM 1099 N N . ARG A 1 140 ? -8.343 -2.156 15.889 1.00 93.88 140 ARG A N 1
ATOM 1100 C CA . ARG A 1 140 ? -8.327 -3.376 16.701 1.00 93.88 140 ARG A CA 1
ATOM 1101 C C . ARG A 1 140 ? -8.536 -3.058 18.178 1.00 93.88 140 ARG A C 1
ATOM 1103 O O . ARG A 1 140 ? -9.431 -3.634 18.783 1.00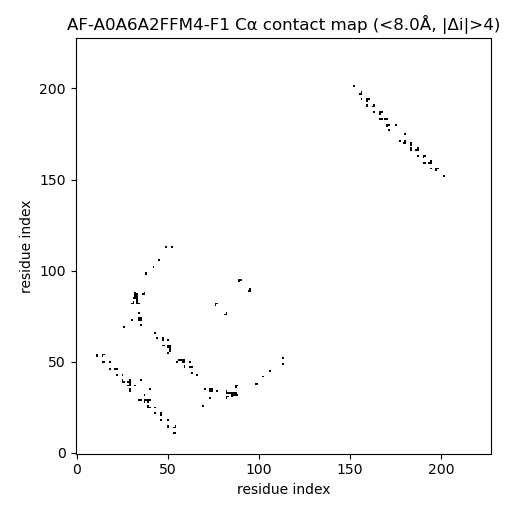 93.88 140 ARG A O 1
ATOM 1110 N N . LEU A 1 141 ? -7.795 -2.089 18.718 1.00 89.00 141 LEU A N 1
ATOM 1111 C CA . LEU A 1 141 ? -7.947 -1.640 20.105 1.00 89.00 141 LEU A CA 1
ATOM 1112 C C . LEU A 1 141 ? -9.361 -1.118 20.378 1.00 89.00 141 LEU A C 1
ATOM 1114 O O . LEU A 1 141 ? -9.972 -1.478 21.379 1.00 89.00 141 LEU A O 1
ATOM 1118 N N . LYS A 1 142 ? -9.927 -0.319 19.465 1.00 84.56 142 LYS A N 1
ATOM 1119 C CA . LYS A 1 142 ? -11.317 0.149 19.587 1.00 84.56 142 LYS A CA 1
ATOM 1120 C C . LYS A 1 142 ? -12.321 -1.004 19.579 1.00 84.56 142 LYS A C 1
ATOM 1122 O O . LYS A 1 142 ? -13.300 -0.954 20.315 1.00 84.56 142 LYS A O 1
ATOM 1127 N N . ASN A 1 143 ? -12.091 -2.035 18.770 1.00 93.50 143 ASN A N 1
ATOM 1128 C CA . ASN A 1 143 ? -12.958 -3.211 18.705 1.00 93.50 143 ASN A CA 1
ATOM 1129 C C . ASN A 1 143 ? -12.873 -4.057 19.990 1.00 93.50 143 ASN A C 1
ATOM 1131 O O . ASN A 1 143 ? -13.905 -4.436 20.543 1.00 93.50 143 ASN A O 1
ATOM 1135 N N . GLU A 1 144 ? -11.664 -4.276 20.513 1.00 89.94 144 GLU A N 1
ATOM 1136 C CA . GLU A 1 144 ? -11.439 -4.943 21.804 1.00 89.94 144 GLU A CA 1
ATOM 1137 C C . GLU A 1 144 ? -12.180 -4.207 22.936 1.00 89.94 144 GLU A C 1
ATOM 1139 O O . GLU A 1 144 ? -12.943 -4.826 23.677 1.00 89.94 144 GLU A O 1
ATOM 1144 N N . GLN A 1 145 ? -12.070 -2.876 22.993 1.00 84.25 145 GLN A N 1
ATOM 1145 C CA . GLN A 1 145 ? -12.787 -2.044 23.968 1.00 84.25 145 GLN A CA 1
ATOM 1146 C C . GLN A 1 145 ? -14.312 -2.130 23.826 1.00 84.25 145 GLN A C 1
ATOM 1148 O O . GLN A 1 145 ? -15.022 -2.288 24.815 1.00 84.25 145 GLN A O 1
ATOM 1153 N N . LEU A 1 146 ? -14.841 -2.036 22.601 1.00 86.31 146 LEU A N 1
ATOM 1154 C CA . LEU A 1 146 ? -16.282 -2.172 22.362 1.00 86.31 146 LEU A CA 1
ATOM 1155 C C . LEU A 1 146 ? -16.792 -3.553 22.785 1.00 86.31 146 LEU A C 1
ATOM 1157 O O . LEU A 1 146 ? -17.893 -3.662 23.322 1.00 86.31 146 LEU A O 1
ATOM 1161 N N . THR A 1 147 ? -15.985 -4.592 22.575 1.00 86.69 147 THR A N 1
ATOM 1162 C CA . THR A 1 147 ? -16.303 -5.959 22.997 1.00 86.69 147 THR A CA 1
ATOM 1163 C C . THR A 1 147 ? -16.355 -6.070 24.521 1.00 86.69 147 THR A C 1
ATOM 1165 O O . THR A 1 147 ? -17.298 -6.651 25.056 1.00 86.69 147 THR A O 1
ATOM 1168 N N . GLU A 1 148 ? -15.393 -5.474 25.230 1.00 84.50 148 GLU A N 1
ATOM 1169 C CA . GLU A 1 148 ? -15.383 -5.419 26.697 1.00 84.50 148 GLU A CA 1
ATOM 1170 C C . GLU A 1 148 ? -16.607 -4.671 27.248 1.00 84.50 148 GLU A C 1
ATOM 1172 O O . GLU A 1 148 ? -17.300 -5.173 28.136 1.00 84.50 148 GLU A O 1
ATOM 1177 N N . ILE A 1 149 ? -16.940 -3.516 26.664 1.00 84.75 149 ILE A N 1
ATOM 1178 C CA . ILE A 1 149 ? -18.131 -2.741 27.034 1.00 84.75 149 ILE A CA 1
ATOM 1179 C C . ILE A 1 149 ? -19.399 -3.571 26.812 1.00 84.75 149 ILE A C 1
ATOM 1181 O O . ILE A 1 149 ? -20.224 -3.683 27.719 1.00 84.75 149 ILE A O 1
ATOM 1185 N N . ALA A 1 150 ? -19.555 -4.192 25.639 1.00 82.62 150 ALA A N 1
ATOM 1186 C CA . ALA A 1 150 ? -20.720 -5.019 25.328 1.00 82.62 150 ALA A CA 1
ATOM 1187 C C . ALA A 1 150 ? -20.862 -6.208 26.296 1.00 82.62 150 ALA A C 1
ATOM 1189 O O . ALA A 1 150 ? -21.979 -6.562 26.693 1.00 82.62 150 ALA A O 1
ATOM 1190 N N . PHE A 1 151 ? -19.739 -6.804 26.713 1.00 84.81 151 PHE A N 1
ATOM 1191 C CA . PHE A 1 151 ? -19.714 -7.870 27.710 1.00 84.81 151 PHE A CA 1
ATOM 1192 C C . PHE A 1 151 ? -20.199 -7.383 29.084 1.00 84.81 151 PHE A C 1
ATOM 1194 O O . PHE A 1 151 ? -21.111 -7.988 29.658 1.00 84.81 151 PHE A O 1
ATOM 1201 N N . LEU A 1 152 ? -19.655 -6.269 29.587 1.00 82.50 152 LEU A N 1
ATOM 1202 C CA . LEU A 1 152 ? -20.051 -5.680 30.873 1.00 82.50 152 LEU A CA 1
ATOM 1203 C C . LEU A 1 152 ? -21.529 -5.274 30.882 1.00 82.50 152 LEU A C 1
ATOM 1205 O O . LEU A 1 152 ? -22.262 -5.623 31.808 1.00 82.50 152 LEU A O 1
ATOM 1209 N N . GLN A 1 153 ? -21.991 -4.604 29.824 1.00 81.75 153 GLN A N 1
ATOM 1210 C CA . GLN A 1 153 ? -23.390 -4.195 29.678 1.00 81.75 153 GLN A CA 1
ATOM 1211 C C . GLN A 1 153 ? -24.337 -5.397 29.702 1.00 81.75 153 GLN A C 1
ATOM 1213 O O . GLN A 1 153 ? -25.335 -5.392 30.422 1.00 81.75 153 GLN A O 1
ATOM 1218 N N . SER A 1 154 ? -23.998 -6.460 28.968 1.00 86.00 154 SER A N 1
ATOM 1219 C CA . SER A 1 154 ? -24.793 -7.691 28.959 1.00 86.00 154 SER A CA 1
ATOM 1220 C C . SER A 1 154 ? -24.880 -8.326 30.348 1.00 86.00 154 SER A C 1
ATOM 1222 O O . SER A 1 154 ? -25.932 -8.851 30.714 1.00 86.00 154 SER A O 1
ATOM 1224 N N . HIS A 1 155 ? -23.798 -8.285 31.132 1.00 84.88 155 HIS A N 1
ATOM 1225 C CA . HIS A 1 155 ? -23.778 -8.829 32.489 1.00 84.88 155 HIS A CA 1
ATOM 1226 C C . HIS A 1 155 ? -24.674 -8.028 33.443 1.00 84.88 155 HIS A C 1
ATOM 1228 O O . HIS A 1 155 ? -25.500 -8.613 34.147 1.00 84.88 155 HIS A O 1
ATOM 1234 N N . ILE A 1 156 ? -24.558 -6.698 33.412 1.00 83.50 156 ILE A N 1
ATOM 1235 C CA . ILE A 1 156 ? -25.317 -5.780 34.269 1.00 83.50 156 ILE A CA 1
ATOM 1236 C C . ILE A 1 156 ? -26.823 -5.881 33.989 1.00 83.50 156 ILE A C 1
ATOM 1238 O O . ILE A 1 156 ? -27.611 -5.956 34.926 1.00 83.50 156 ILE A O 1
ATOM 1242 N N . VAL A 1 157 ? -27.230 -5.963 32.718 1.00 86.50 157 VAL A N 1
ATOM 1243 C CA . VAL A 1 157 ? -28.649 -6.053 32.322 1.00 86.50 157 VAL A CA 1
ATOM 1244 C C . VAL A 1 157 ? -29.248 -7.438 32.604 1.00 86.50 157 VAL A C 1
ATOM 1246 O O . VAL A 1 157 ? -30.428 -7.562 32.931 1.00 86.50 157 VAL A O 1
ATOM 1249 N N . ARG A 1 158 ? -28.452 -8.511 32.518 1.00 84.88 158 ARG A N 1
ATOM 1250 C CA . ARG A 1 158 ? -28.951 -9.885 32.690 1.00 84.88 158 ARG A CA 1
ATOM 1251 C C . ARG A 1 158 ? -29.465 -10.167 34.106 1.00 84.88 158 ARG A C 1
ATOM 1253 O O . ARG A 1 158 ? -30.445 -10.896 34.241 1.00 84.88 158 ARG A O 1
ATOM 1260 N N . LYS A 1 159 ? -28.825 -9.616 35.145 1.00 87.50 159 LYS A N 1
ATOM 1261 C CA . LYS A 1 159 ? -29.205 -9.835 36.554 1.00 87.50 159 LYS A CA 1
ATOM 1262 C C . LYS A 1 159 ? -30.649 -9.380 36.858 1.00 87.50 159 LYS A C 1
ATOM 1264 O O . LYS A 1 159 ? -31.434 -10.227 37.286 1.00 87.50 159 LYS A O 1
ATOM 1269 N N . PRO A 1 160 ? -31.039 -8.115 36.620 1.00 88.31 160 PRO A N 1
ATOM 1270 C CA . PRO A 1 160 ? -32.405 -7.669 36.873 1.00 88.31 160 PRO A CA 1
ATOM 1271 C C . PRO A 1 160 ? -33.424 -8.337 35.940 1.00 88.31 160 PRO A C 1
ATOM 1273 O O . PRO A 1 160 ? -34.498 -8.699 36.403 1.00 88.31 160 PRO A O 1
ATOM 1276 N N . ILE A 1 161 ? -33.088 -8.618 34.670 1.00 88.50 161 ILE A N 1
ATOM 1277 C CA . ILE A 1 161 ? -33.990 -9.362 33.765 1.00 88.50 161 ILE A CA 1
ATOM 1278 C C . ILE A 1 161 ? -34.303 -10.764 34.302 1.00 88.50 161 ILE A C 1
ATOM 1280 O O . ILE A 1 161 ? -35.460 -11.180 34.286 1.00 88.50 161 ILE A O 1
ATOM 1284 N N . ALA A 1 162 ? -33.297 -11.502 34.783 1.00 91.00 162 ALA A N 1
ATOM 1285 C CA . ALA A 1 162 ? -33.517 -12.822 35.370 1.00 91.00 162 ALA A CA 1
ATOM 1286 C C . ALA A 1 162 ? -34.418 -12.746 36.613 1.00 91.00 162 ALA A C 1
ATOM 1288 O O . ALA A 1 162 ? -35.262 -13.616 36.818 1.00 91.00 162 ALA A O 1
ATOM 1289 N N . ASN A 1 163 ? -34.269 -11.682 37.403 1.00 89.94 163 ASN A N 1
ATOM 1290 C CA . ASN A 1 163 ? -35.053 -11.454 38.608 1.00 89.94 163 ASN A CA 1
ATOM 1291 C C . ASN A 1 163 ? -36.516 -11.084 38.273 1.00 89.94 163 ASN A C 1
ATOM 1293 O O . ASN A 1 163 ? -37.434 -11.679 38.831 1.00 89.94 163 ASN A O 1
ATOM 1297 N N . ILE A 1 164 ? -36.746 -10.225 37.267 1.00 92.69 164 ILE A N 1
ATOM 1298 C CA . ILE A 1 164 ? -38.080 -9.938 36.699 1.00 92.69 164 ILE A CA 1
ATOM 1299 C C . ILE A 1 164 ? -38.742 -11.230 36.223 1.00 92.69 164 ILE A C 1
ATOM 1301 O O . ILE A 1 164 ? -39.892 -11.498 36.558 1.00 92.69 164 ILE A O 1
ATOM 1305 N N . LEU A 1 165 ? -38.016 -12.050 35.457 1.00 90.38 165 LEU A N 1
ATOM 1306 C CA . LEU A 1 165 ? -38.541 -13.309 34.933 1.00 90.38 165 LEU A CA 1
ATOM 1307 C C . LEU A 1 165 ? -38.916 -14.279 36.064 1.00 90.38 165 LEU A C 1
ATOM 1309 O O . LEU A 1 165 ? -39.934 -14.961 35.972 1.00 90.38 165 LEU A O 1
ATOM 1313 N N . GLY A 1 166 ? -38.117 -14.316 37.134 1.00 91.50 166 GLY A N 1
ATOM 1314 C CA . GLY A 1 166 ? -38.406 -15.079 38.345 1.00 91.50 166 GLY A CA 1
ATOM 1315 C C . GLY A 1 166 ? -39.717 -14.645 38.997 1.00 91.50 166 GLY A C 1
ATOM 1316 O O . GLY A 1 166 ? -40.613 -15.470 39.151 1.00 91.50 166 GLY A O 1
ATOM 1317 N N . VAL A 1 167 ? -39.864 -13.351 39.295 1.00 90.75 167 VAL A N 1
ATOM 1318 C CA . VAL A 1 167 ? -41.077 -12.792 39.919 1.00 90.75 167 VAL A CA 1
ATOM 1319 C C . VAL A 1 167 ? -42.310 -13.007 39.031 1.00 90.75 167 VAL A C 1
ATOM 1321 O O . VAL A 1 167 ? -43.329 -13.499 39.503 1.00 90.75 167 VAL A O 1
ATOM 1324 N N . VAL A 1 168 ? -42.212 -12.747 37.722 1.00 91.19 168 VAL A N 1
ATOM 1325 C CA . VAL A 1 168 ? -43.315 -12.944 36.757 1.00 91.19 168 VAL A CA 1
ATOM 1326 C C . VAL A 1 168 ? -43.768 -14.407 36.660 1.00 91.19 168 VAL A C 1
ATOM 1328 O O . VAL A 1 168 ? -44.938 -14.675 36.373 1.00 91.19 168 VAL A O 1
ATOM 1331 N N . ASN A 1 169 ? -42.863 -15.362 36.882 1.00 91.62 169 ASN A N 1
ATOM 1332 C CA . ASN A 1 169 ? -43.195 -16.786 36.893 1.00 91.62 169 ASN A CA 1
ATOM 1333 C C . ASN A 1 169 ? -43.849 -17.247 38.201 1.00 91.62 169 ASN A C 1
ATOM 1335 O O . ASN A 1 169 ? -44.513 -18.279 38.190 1.00 91.62 169 ASN A O 1
ATOM 1339 N N . LEU A 1 170 ? -43.676 -16.502 39.295 1.00 89.69 170 LEU A N 1
ATOM 1340 C CA . LEU A 1 170 ? -44.301 -16.787 40.589 1.00 89.69 170 LEU A CA 1
ATOM 1341 C C . LEU A 1 170 ?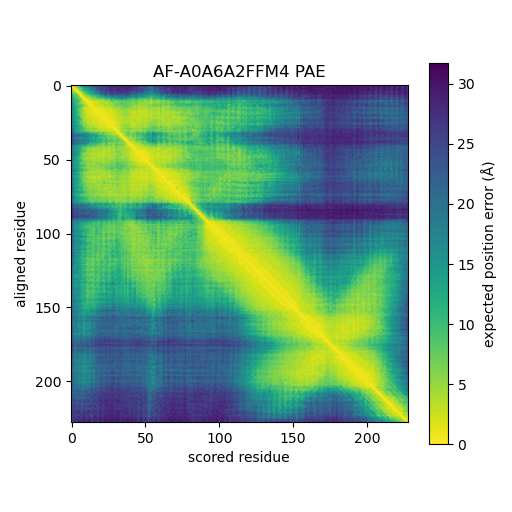 -45.717 -16.209 40.704 1.00 89.69 170 LEU A C 1
ATOM 1343 O O . LEU A 1 170 ? -46.485 -16.671 41.541 1.00 89.69 170 LEU A O 1
ATOM 1347 N N . ILE A 1 171 ? -46.078 -15.233 39.861 1.00 92.12 171 ILE A N 1
ATOM 1348 C CA . ILE A 1 171 ? -47.426 -14.648 39.840 1.00 92.12 171 ILE A CA 1
ATOM 1349 C C . ILE A 1 171 ? -48.455 -15.730 39.491 1.00 92.12 171 ILE A C 1
ATOM 1351 O O . ILE A 1 171 ? -48.371 -16.370 38.436 1.00 92.12 171 ILE A O 1
ATOM 1355 N N . ASN A 1 172 ? -49.465 -15.885 40.348 1.00 90.75 172 ASN A N 1
ATOM 1356 C CA . ASN A 1 172 ? -50.583 -16.789 40.129 1.00 90.75 172 ASN A CA 1
ATOM 1357 C C . ASN A 1 172 ? -51.528 -16.199 39.072 1.00 90.75 172 ASN A C 1
ATOM 1359 O O . ASN A 1 172 ? -52.338 -15.311 39.347 1.00 90.75 172 ASN A O 1
ATOM 1363 N N . LYS A 1 173 ? -51.392 -16.682 37.833 1.00 90.00 173 LYS A N 1
ATOM 1364 C CA . LYS A 1 173 ? -52.151 -16.198 36.667 1.00 90.00 173 LYS A CA 1
ATOM 1365 C C . LYS A 1 173 ? -53.570 -16.759 36.610 1.00 90.00 173 LYS A C 1
ATOM 1367 O O . LYS A 1 173 ? -54.441 -16.128 36.018 1.00 90.00 173 LYS A O 1
ATOM 1372 N N . ASP A 1 174 ? -53.793 -17.912 37.234 1.00 90.94 174 ASP A N 1
ATOM 1373 C CA . ASP A 1 174 ? -55.092 -18.584 37.262 1.00 90.94 174 ASP A CA 1
ATOM 1374 C C . ASP A 1 174 ? -56.030 -17.948 38.300 1.00 90.94 174 ASP A C 1
ATOM 1376 O O . ASP A 1 174 ? -57.249 -17.954 38.124 1.00 90.94 174 ASP A O 1
ATOM 1380 N N . ASN A 1 175 ? -55.465 -17.337 39.351 1.00 91.50 175 ASN A N 1
ATOM 1381 C CA . ASN A 1 175 ? -56.201 -16.562 40.346 1.00 91.50 175 ASN A CA 1
ATOM 1382 C C . ASN A 1 175 ? -55.605 -15.151 40.540 1.00 91.50 175 ASN A C 1
ATOM 1384 O O . ASN A 1 175 ? -54.752 -14.948 41.402 1.00 91.50 175 ASN A O 1
ATOM 1388 N N . PRO A 1 176 ? -56.091 -14.131 39.810 1.00 85.19 176 PRO A N 1
ATOM 1389 C CA . PRO A 1 176 ? -55.581 -12.762 39.917 1.00 85.19 176 PRO A CA 1
ATOM 1390 C C . PRO A 1 176 ? -55.763 -12.106 41.295 1.00 85.19 176 PRO A C 1
ATOM 1392 O O . PRO A 1 176 ? -55.058 -11.150 41.599 1.00 85.19 176 PRO A O 1
ATOM 1395 N N . GLN A 1 177 ? -56.705 -12.594 42.112 1.00 88.88 177 GLN A N 1
ATOM 1396 C CA . GLN A 1 177 ? -56.996 -12.085 43.461 1.00 88.88 177 GLN A CA 1
ATOM 1397 C C . GLN A 1 177 ? -56.190 -12.810 44.553 1.00 88.88 177 GLN A C 1
ATOM 1399 O O . GLN A 1 177 ? -56.498 -12.667 45.736 1.00 88.88 177 GLN A O 1
ATOM 1404 N N . ASP A 1 178 ? -55.202 -13.625 44.171 1.00 91.62 178 ASP A N 1
ATOM 1405 C CA . ASP A 1 178 ? -54.298 -14.274 45.117 1.00 91.62 178 ASP A CA 1
ATOM 1406 C C . ASP A 1 178 ? -53.603 -13.216 46.005 1.00 91.62 178 ASP A C 1
ATOM 1408 O O . ASP A 1 178 ? -53.005 -12.280 45.463 1.00 91.62 178 ASP A O 1
ATOM 1412 N N . PRO A 1 179 ? -53.687 -13.315 47.346 1.00 87.94 179 PRO A N 1
ATOM 1413 C CA . PRO A 1 179 ? -53.028 -12.381 48.258 1.00 87.94 179 PRO A CA 1
ATOM 1414 C C . PRO A 1 179 ? -51.521 -12.240 48.000 1.00 87.94 179 PRO A C 1
ATOM 1416 O O . PRO A 1 179 ? -50.987 -11.137 48.140 1.00 87.94 179 PRO A O 1
ATOM 1419 N N . ASP A 1 180 ? -50.860 -13.316 47.558 1.00 87.56 180 ASP A N 1
ATOM 1420 C CA . ASP A 1 180 ? -49.414 -13.348 47.311 1.00 87.56 180 ASP A CA 1
ATOM 1421 C C . ASP A 1 180 ? -49.033 -12.542 46.052 1.00 87.56 180 ASP A C 1
ATOM 1423 O O . ASP A 1 180 ? -47.920 -12.015 45.947 1.00 87.56 180 ASP A O 1
ATOM 1427 N N . ASN A 1 181 ? -49.971 -12.344 45.110 1.00 90.81 181 ASN A N 1
ATOM 1428 C CA . ASN A 1 181 ? -49.731 -11.523 43.919 1.00 90.81 181 ASN A CA 1
ATOM 1429 C C . ASN A 1 181 ? -49.445 -10.059 44.277 1.00 90.81 181 ASN A C 1
ATOM 1431 O O . ASN A 1 181 ? -48.700 -9.399 43.554 1.00 90.81 181 ASN A O 1
ATOM 1435 N N . ILE A 1 182 ? -50.011 -9.536 45.371 1.00 88.88 182 ILE A N 1
ATOM 1436 C CA . ILE A 1 182 ? -49.775 -8.148 45.797 1.00 88.88 182 ILE A CA 1
ATOM 1437 C C . ILE A 1 182 ? -48.298 -7.952 46.166 1.00 88.88 182 ILE A C 1
ATOM 1439 O O . ILE A 1 182 ? -47.683 -6.971 45.746 1.00 88.88 182 ILE A O 1
ATOM 1443 N N . GLU A 1 183 ? -47.713 -8.898 46.905 1.00 88.88 183 GLU A N 1
ATOM 1444 C CA . GLU A 1 183 ? -46.301 -8.853 47.297 1.00 88.88 183 GLU A CA 1
ATOM 1445 C C . GLU A 1 183 ? -45.370 -9.035 46.087 1.00 88.88 183 GLU A C 1
ATOM 1447 O O . GLU A 1 183 ? -44.401 -8.288 45.935 1.00 88.88 183 GLU A O 1
ATOM 1452 N N . LEU A 1 184 ? -45.702 -9.952 45.172 1.00 90.75 184 LEU A N 1
ATOM 1453 C CA . LEU A 1 184 ? -44.938 -10.170 43.938 1.00 90.75 184 LEU A CA 1
ATOM 1454 C C . LEU A 1 184 ? -44.974 -8.955 43.000 1.00 90.75 184 LEU A C 1
ATOM 1456 O O . LEU A 1 184 ? -43.959 -8.620 42.394 1.00 90.75 184 LEU A O 1
ATOM 1460 N N . ILE A 1 185 ? -46.110 -8.260 42.892 1.00 89.69 185 ILE A N 1
ATOM 1461 C CA . ILE A 1 185 ? -46.222 -7.024 42.102 1.00 89.69 185 ILE A CA 1
ATOM 1462 C C . ILE A 1 185 ? -45.366 -5.907 42.716 1.00 89.69 185 ILE A C 1
ATOM 1464 O O . ILE A 1 185 ? -44.686 -5.191 41.982 1.00 89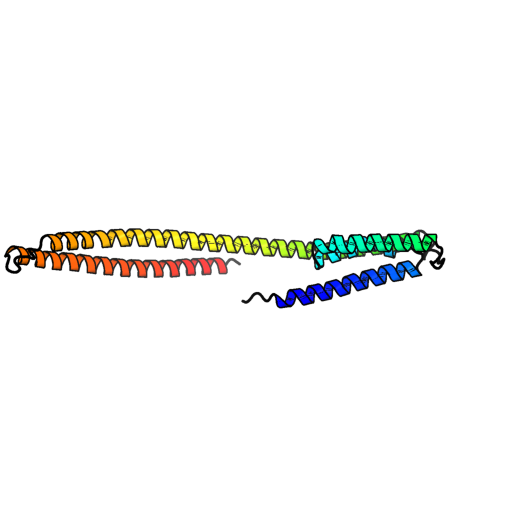.69 185 ILE A O 1
ATOM 1468 N N . LEU A 1 186 ? -45.337 -5.783 44.047 1.00 88.81 186 LEU A N 1
ATOM 1469 C CA . LEU A 1 186 ? -44.459 -4.830 44.737 1.00 88.81 186 LEU A CA 1
ATOM 1470 C C . LEU A 1 186 ? -42.972 -5.166 44.536 1.00 88.81 186 LEU A C 1
ATOM 1472 O O . LEU A 1 186 ? -42.166 -4.271 44.282 1.00 88.81 186 LEU A O 1
ATOM 1476 N N . GLN A 1 187 ? -42.597 -6.449 44.597 1.00 88.31 187 GLN A N 1
ATOM 1477 C CA . GLN A 1 187 ? -41.238 -6.885 44.260 1.00 88.31 187 GLN A CA 1
ATOM 1478 C C . GLN A 1 187 ? -40.890 -6.597 42.799 1.00 88.31 187 GLN A C 1
ATOM 1480 O O . GLN A 1 187 ? -39.773 -6.170 42.510 1.00 88.31 187 GLN A O 1
ATOM 1485 N N . LEU A 1 188 ? -41.829 -6.797 41.873 1.00 91.12 188 LEU A N 1
ATOM 1486 C CA . LEU A 1 188 ? -41.625 -6.507 40.458 1.00 91.12 188 LEU A CA 1
ATOM 1487 C C . LEU A 1 188 ? -41.325 -5.021 40.231 1.00 91.12 188 LEU A C 1
ATOM 1489 O O . LEU A 1 188 ? -40.392 -4.706 39.495 1.00 91.12 188 LEU A O 1
ATOM 1493 N N . ASP A 1 189 ? -42.057 -4.126 40.897 1.00 90.31 189 ASP A N 1
ATOM 1494 C CA . ASP A 1 189 ? -41.845 -2.675 40.821 1.00 90.31 189 ASP A CA 1
ATOM 1495 C C . ASP A 1 189 ? -40.428 -2.278 41.282 1.00 90.31 189 ASP A C 1
ATOM 1497 O O . ASP A 1 189 ? -39.733 -1.484 40.636 1.00 90.31 189 ASP A O 1
ATOM 1501 N N . PHE A 1 190 ? -39.934 -2.930 42.340 1.00 89.38 190 PHE A N 1
ATOM 1502 C CA . PHE A 1 190 ? -38.565 -2.747 42.821 1.00 89.38 190 PHE A CA 1
ATOM 1503 C C . PHE A 1 190 ? -37.510 -3.230 41.810 1.00 89.38 190 PHE A C 1
ATOM 1505 O O . PHE A 1 190 ? -36.561 -2.504 41.513 1.00 89.38 190 PHE A O 1
ATOM 1512 N N . VAL A 1 191 ? -37.667 -4.431 41.242 1.00 89.94 191 VAL A N 1
ATOM 1513 C CA . VAL A 1 191 ? -36.691 -4.985 40.284 1.00 89.94 191 VAL A CA 1
ATOM 1514 C C . VAL A 1 191 ? -36.691 -4.209 38.960 1.00 89.94 191 VAL A C 1
ATOM 1516 O O . VAL A 1 191 ? -35.633 -4.004 38.362 1.00 89.94 191 VAL A O 1
ATOM 1519 N N . VAL A 1 192 ? -37.855 -3.740 38.503 1.00 90.81 192 VAL A N 1
ATOM 1520 C CA . VAL A 1 192 ? -37.965 -2.863 37.326 1.00 90.81 192 VAL A CA 1
ATOM 1521 C C . VAL A 1 192 ? -37.241 -1.536 37.572 1.00 90.81 192 VAL A C 1
ATOM 1523 O O . VAL A 1 192 ? -36.519 -1.068 36.692 1.00 90.81 192 VAL A O 1
ATOM 1526 N N . SER A 1 193 ? -37.345 -0.979 38.779 1.00 89.75 193 SER A N 1
ATOM 1527 C CA . SER A 1 193 ? -36.590 0.217 39.171 1.00 89.75 193 SER A CA 1
ATOM 1528 C C . SER A 1 193 ? -35.071 -0.032 39.231 1.00 89.75 193 SER A C 1
ATOM 1530 O O . SER A 1 193 ? -34.294 0.821 38.804 1.00 89.75 193 SER A O 1
ATOM 1532 N N . GLU A 1 194 ? -34.620 -1.209 39.696 1.00 88.38 194 GLU A N 1
ATOM 1533 C CA . GL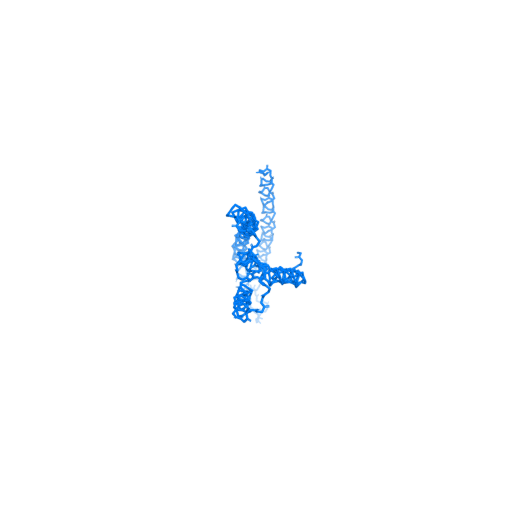U A 1 194 ? -33.197 -1.610 39.666 1.00 88.38 194 GLU A CA 1
ATOM 1534 C C . GLU A 1 194 ? -32.677 -1.726 38.218 1.00 88.38 194 GLU A C 1
ATOM 1536 O O . GLU A 1 194 ? -31.561 -1.292 37.924 1.00 88.38 194 GLU A O 1
ATOM 1541 N N . LEU A 1 195 ? -33.487 -2.263 37.295 1.00 89.75 195 LEU A N 1
ATOM 1542 C CA . LEU A 1 195 ? -33.150 -2.331 35.869 1.00 89.75 195 LEU A CA 1
ATOM 1543 C C . LEU A 1 195 ? -32.989 -0.936 35.256 1.00 89.75 195 LEU A C 1
ATOM 1545 O O . LEU A 1 195 ? -32.014 -0.703 34.542 1.00 89.75 195 LEU A O 1
ATOM 1549 N N . ASP A 1 196 ? -33.924 -0.022 35.521 1.00 88.75 196 ASP A N 1
ATOM 1550 C CA . ASP A 1 196 ? -33.872 1.343 34.989 1.00 88.75 196 ASP A CA 1
ATOM 1551 C C . ASP A 1 196 ? -32.625 2.089 35.486 1.00 88.75 196 ASP A C 1
ATOM 1553 O O . ASP A 1 196 ? -31.889 2.680 34.692 1.00 88.75 196 ASP A O 1
ATOM 1557 N N . ALA A 1 197 ? -32.300 1.955 36.778 1.00 88.12 197 ALA A N 1
ATOM 1558 C CA . ALA A 1 197 ? -31.075 2.502 37.355 1.00 88.12 197 ALA A CA 1
ATOM 1559 C C . ALA A 1 197 ? -29.813 1.941 36.675 1.00 88.12 197 ALA A C 1
ATOM 1561 O O . ALA A 1 197 ? -28.918 2.704 36.302 1.00 88.12 197 ALA A O 1
ATOM 1562 N N . ALA A 1 198 ? -29.763 0.625 36.450 1.00 85.81 198 ALA A N 1
ATOM 1563 C CA . ALA A 1 198 ? -28.649 -0.037 35.777 1.00 85.81 198 ALA A CA 1
ATOM 1564 C C . ALA A 1 198 ? -28.497 0.409 34.309 1.00 85.81 198 ALA A C 1
ATOM 1566 O O . ALA A 1 198 ? -27.382 0.629 33.832 1.00 85.81 198 ALA A O 1
ATOM 1567 N N . VAL A 1 199 ? -29.606 0.596 33.586 1.00 85.31 199 VAL A N 1
ATOM 1568 C CA . VAL A 1 199 ? -29.602 1.131 32.214 1.00 85.31 199 VAL A CA 1
ATOM 1569 C C . VAL A 1 199 ? -29.122 2.586 32.199 1.00 85.31 199 VAL A C 1
ATOM 1571 O O . VAL A 1 199 ? -28.271 2.937 31.378 1.00 85.31 199 VAL A O 1
ATOM 1574 N N . CYS A 1 200 ? -29.595 3.422 33.126 1.00 85.31 200 CYS A N 1
ATOM 1575 C CA . CYS A 1 200 ? -29.128 4.801 33.285 1.00 85.31 200 CYS A CA 1
ATOM 1576 C C . CYS A 1 200 ? -27.616 4.865 33.555 1.00 85.31 200 CYS A C 1
ATOM 1578 O O . CYS A 1 200 ? -26.904 5.678 32.956 1.00 85.31 200 CYS A O 1
ATOM 1580 N N . GLU A 1 201 ? -27.105 3.983 34.417 1.00 83.38 201 GLU A N 1
ATOM 1581 C CA . GLU A 1 201 ? -25.678 3.873 34.719 1.00 83.38 201 GLU A CA 1
ATOM 1582 C C . GLU A 1 201 ? -24.863 3.462 33.483 1.00 83.38 201 GLU A C 1
ATOM 1584 O O . GLU A 1 201 ? -23.842 4.083 33.180 1.00 83.38 201 GLU A O 1
ATOM 1589 N N . ILE A 1 202 ? -25.344 2.490 32.703 1.00 83.19 202 ILE A N 1
ATOM 1590 C CA . ILE A 1 202 ? -24.717 2.073 31.441 1.00 83.19 202 ILE A CA 1
ATOM 1591 C C . ILE A 1 202 ? -24.638 3.234 30.440 1.00 83.19 202 ILE A C 1
ATOM 1593 O O . ILE A 1 202 ? -23.581 3.461 29.844 1.00 83.19 202 ILE A O 1
ATOM 1597 N N . VAL A 1 203 ? -25.729 3.979 30.242 1.00 80.31 203 VAL A N 1
ATOM 1598 C CA . VAL A 1 203 ? -25.770 5.121 29.309 1.00 80.31 203 VAL A CA 1
ATOM 1599 C C . VAL A 1 203 ? -24.799 6.218 29.752 1.00 80.31 203 VAL A C 1
ATOM 1601 O O . VAL A 1 203 ? -24.061 6.781 28.933 1.00 80.31 203 VAL A O 1
ATOM 1604 N N . LYS A 1 204 ? -24.735 6.484 31.060 1.00 81.25 204 LYS A N 1
ATOM 1605 C CA . LYS A 1 204 ? -23.809 7.460 31.640 1.00 81.25 204 LYS A CA 1
ATOM 1606 C C . LYS A 1 204 ? -22.351 7.032 31.467 1.00 81.25 204 LYS A C 1
ATOM 1608 O O . LYS A 1 204 ? -21.554 7.816 30.966 1.00 81.25 204 LYS A O 1
ATOM 1613 N N . ASN A 1 205 ? -22.016 5.784 31.781 1.00 76.69 205 ASN A N 1
ATOM 1614 C CA . ASN A 1 205 ? -20.655 5.264 31.633 1.00 76.69 205 ASN A CA 1
ATOM 1615 C C . ASN A 1 205 ? -20.218 5.194 30.161 1.00 76.69 205 ASN A C 1
ATOM 1617 O O . ASN A 1 205 ? -19.074 5.486 29.831 1.00 76.69 205 ASN A O 1
ATOM 1621 N N . THR A 1 206 ? -21.129 4.867 29.244 1.00 76.06 206 THR A N 1
ATOM 1622 C CA . THR A 1 206 ? -20.812 4.825 27.807 1.00 76.06 206 THR A CA 1
ATOM 1623 C C . THR A 1 206 ? -20.522 6.225 27.259 1.00 76.06 206 THR A C 1
ATOM 1625 O O . THR A 1 206 ? -19.591 6.407 26.473 1.00 76.06 206 THR A O 1
ATOM 1628 N N . SER A 1 207 ? -21.273 7.241 27.692 1.00 72.00 207 SER A N 1
ATOM 1629 C CA . SER A 1 207 ? -21.062 8.630 27.261 1.00 72.00 207 SER A CA 1
ATOM 1630 C C . SER A 1 207 ? -19.790 9.252 27.851 1.00 72.00 207 SER A C 1
ATOM 1632 O O . SER A 1 207 ? -19.060 9.921 27.114 1.00 72.00 207 SER A O 1
ATOM 1634 N N . THR A 1 208 ? -19.455 8.971 29.115 1.00 71.44 208 THR A N 1
ATOM 1635 C CA . THR A 1 208 ? -18.199 9.431 29.736 1.00 71.44 208 THR A CA 1
ATOM 1636 C C . THR A 1 208 ? -16.970 8.763 29.122 1.00 71.44 208 THR A C 1
ATOM 1638 O O . THR A 1 208 ? -16.031 9.468 28.756 1.00 71.44 208 THR A O 1
ATOM 1641 N N . LEU A 1 209 ? -16.995 7.440 28.906 1.00 68.50 209 LEU A N 1
ATOM 1642 C CA . LEU A 1 209 ? -15.913 6.715 28.223 1.00 68.50 209 LEU A CA 1
ATOM 1643 C C . LEU A 1 209 ? -15.702 7.231 26.795 1.00 68.50 209 LEU A C 1
ATOM 1645 O O . LEU A 1 209 ? -14.566 7.354 26.337 1.00 68.50 209 LEU A O 1
ATOM 1649 N N . THR A 1 210 ? -16.785 7.583 26.095 1.00 65.81 210 THR A N 1
ATOM 1650 C CA . THR A 1 210 ? -16.700 8.178 24.754 1.00 65.81 210 THR A CA 1
ATOM 1651 C C . THR A 1 210 ? -16.056 9.570 24.804 1.00 65.81 210 THR A C 1
ATOM 1653 O O . THR A 1 210 ? -15.216 9.877 23.960 1.00 65.81 210 THR A O 1
ATOM 1656 N N . GLN A 1 211 ? -16.377 10.399 25.804 1.00 62.84 211 GLN A N 1
ATOM 1657 C CA . GLN A 1 211 ? -15.789 11.734 25.974 1.00 62.84 211 GLN A CA 1
ATOM 1658 C C . GLN A 1 211 ? -14.312 11.693 26.397 1.00 62.84 211 GLN A C 1
ATOM 1660 O O . GLN A 1 211 ? -13.494 12.361 25.765 1.00 62.84 211 GLN A O 1
ATOM 1665 N N . GLU A 1 212 ? -13.934 10.891 27.397 1.00 65.25 212 GLU A N 1
ATOM 1666 C CA . GLU A 1 212 ? -12.529 10.746 27.8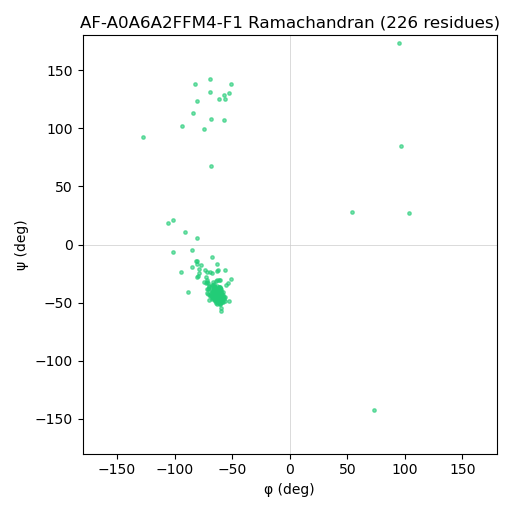16 1.00 65.25 212 GLU A CA 1
ATOM 1667 C C . GLU A 1 212 ? -11.642 10.242 26.676 1.00 65.25 212 GLU A C 1
ATOM 1669 O O . GLU A 1 212 ? -10.517 10.720 26.500 1.00 65.25 212 GLU A O 1
ATOM 1674 N N . HIS A 1 213 ? -12.151 9.324 25.847 1.00 61.97 213 HIS A N 1
ATOM 1675 C CA . HIS A 1 213 ? -11.399 8.847 24.693 1.00 61.97 213 HIS A CA 1
ATOM 1676 C C . HIS A 1 213 ? -11.258 9.873 23.571 1.00 61.97 213 HIS A C 1
ATOM 1678 O O . HIS A 1 213 ? -10.235 9.856 22.887 1.00 61.97 213 HIS A O 1
ATOM 1684 N N . ILE A 1 214 ? -12.246 10.746 23.357 1.00 60.84 214 ILE A N 1
ATOM 1685 C CA . ILE A 1 214 ? -12.136 11.842 22.383 1.00 60.84 214 ILE A CA 1
ATOM 1686 C C . ILE A 1 214 ? -11.067 12.837 22.852 1.00 60.84 214 ILE A C 1
ATOM 1688 O O . ILE A 1 214 ? -10.166 13.165 22.081 1.00 60.84 214 ILE A O 1
ATOM 1692 N N . PHE A 1 215 ? -11.090 13.219 24.133 1.00 60.94 215 PHE A N 1
ATOM 1693 C CA . PHE A 1 215 ? -10.104 14.131 24.719 1.00 60.94 215 PHE A CA 1
ATOM 1694 C C . PHE A 1 215 ? -8.678 13.551 24.766 1.00 60.94 215 PHE A C 1
ATOM 1696 O O . PHE A 1 215 ? -7.710 14.293 24.576 1.00 60.94 215 PHE A O 1
ATOM 1703 N N . SER A 1 216 ? -8.511 12.243 25.003 1.00 60.22 216 SER A N 1
ATOM 1704 C CA . SER A 1 216 ? -7.184 11.608 24.998 1.00 60.22 216 SER A CA 1
ATOM 1705 C C . SER A 1 216 ? -6.597 11.491 23.588 1.00 60.22 216 SER A C 1
ATOM 1707 O O . SER A 1 216 ? -5.432 11.843 23.392 1.00 60.22 216 SER A O 1
ATOM 1709 N N . ASN A 1 217 ? -7.407 11.115 22.590 1.00 58.81 217 ASN A N 1
ATOM 1710 C CA . ASN A 1 217 ? -6.977 11.081 21.187 1.00 58.81 217 ASN A CA 1
ATOM 1711 C C . ASN A 1 217 ? -6.629 12.480 20.648 1.00 58.81 217 ASN A C 1
ATOM 1713 O O . ASN A 1 217 ? -5.669 12.621 19.890 1.00 58.81 217 ASN A O 1
ATOM 1717 N N . GLU A 1 218 ? -7.376 13.521 21.036 1.00 61.41 218 GLU A N 1
ATOM 1718 C CA . GLU A 1 218 ? -7.068 14.903 20.645 1.00 61.41 218 GLU A CA 1
ATOM 1719 C C . GLU A 1 218 ? -5.732 15.376 21.222 1.00 61.41 218 GLU A C 1
ATOM 1721 O O . GLU A 1 218 ? -4.910 15.929 20.490 1.00 61.41 218 GLU A O 1
ATOM 1726 N N . LYS A 1 219 ? -5.467 15.105 22.508 1.00 58.44 219 LYS A N 1
ATOM 1727 C CA . LYS A 1 219 ? -4.183 15.446 23.140 1.00 58.44 219 LYS A CA 1
ATOM 1728 C C . LYS A 1 219 ? -3.005 14.725 22.493 1.00 58.44 219 LYS A C 1
ATOM 1730 O O . LYS A 1 219 ? -1.958 15.340 22.296 1.00 58.44 219 LYS A O 1
ATOM 1735 N N . GLU A 1 220 ? -3.165 13.450 22.146 1.00 57.00 220 GLU A N 1
ATOM 1736 C CA . GLU A 1 220 ? -2.097 12.669 21.520 1.00 57.00 220 GLU A CA 1
ATOM 1737 C C . GLU A 1 220 ? -1.824 13.121 20.074 1.00 57.00 220 GLU A C 1
ATOM 1739 O O . GLU A 1 220 ? -0.668 13.229 19.664 1.00 57.00 220 GLU A O 1
ATOM 1744 N N . SER A 1 221 ? -2.874 13.469 19.321 1.00 55.16 221 SER A N 1
ATOM 1745 C CA . SER A 1 221 ? -2.777 14.101 17.998 1.00 55.16 221 SER A CA 1
ATOM 1746 C C . SER A 1 221 ? -2.074 15.461 18.061 1.00 55.16 221 SER A C 1
ATOM 1748 O O . SER A 1 221 ? -1.175 15.732 17.262 1.00 55.16 221 SER A O 1
ATOM 1750 N N . TYR A 1 222 ? -2.433 16.293 19.044 1.00 52.66 222 TYR A N 1
ATOM 1751 C CA . TYR A 1 222 ? -1.835 17.611 19.245 1.00 52.66 222 TYR A CA 1
ATOM 1752 C C . TYR A 1 222 ? -0.340 17.496 19.561 1.00 52.66 222 TYR A C 1
ATOM 1754 O O . TYR A 1 222 ? 0.471 18.134 18.900 1.00 52.66 222 TYR A O 1
ATOM 1762 N N . PHE A 1 223 ? 0.050 16.603 20.478 1.00 53.69 223 PHE A N 1
ATOM 1763 C CA . PHE A 1 223 ? 1.460 16.359 20.801 1.00 53.69 223 PHE A CA 1
ATOM 1764 C C . PHE A 1 223 ? 2.262 15.820 19.612 1.00 53.69 223 PHE A C 1
ATOM 1766 O O . PHE A 1 223 ? 3.414 16.200 19.421 1.00 53.69 223 PHE A O 1
ATOM 1773 N N . ARG A 1 224 ? 1.674 14.958 18.778 1.00 54.06 224 ARG A N 1
ATOM 1774 C CA . ARG A 1 224 ? 2.370 14.379 17.619 1.00 54.06 224 ARG A CA 1
ATOM 1775 C C . ARG A 1 224 ? 2.558 15.385 16.469 1.00 54.06 224 ARG A C 1
ATOM 1777 O O . ARG A 1 224 ? 3.451 15.188 15.647 1.00 54.06 224 ARG A O 1
ATOM 1784 N N . GLY A 1 225 ? 1.749 16.448 16.415 1.00 55.25 225 GLY A N 1
ATOM 1785 C CA . GLY A 1 225 ? 1.860 17.545 15.447 1.00 55.25 225 GLY A CA 1
ATOM 1786 C C . GLY A 1 225 ? 2.919 18.599 15.795 1.00 55.25 225 GLY A C 1
ATOM 1787 O O . GLY A 1 225 ? 3.491 19.190 14.886 1.00 55.25 225 GLY A O 1
ATOM 1788 N N . THR A 1 226 ? 3.225 18.806 17.079 1.00 51.31 226 THR A N 1
ATOM 1789 C CA . THR A 1 226 ? 4.200 19.819 17.537 1.00 51.31 226 THR A CA 1
ATOM 1790 C C . THR A 1 226 ? 5.663 19.369 17.449 1.00 51.31 226 THR A C 1
ATOM 1792 O O . THR A 1 226 ? 6.559 20.198 17.560 1.00 51.31 226 THR A O 1
ATOM 1795 N N . PHE A 1 227 ? 5.920 18.069 17.259 1.00 48.62 227 PHE A N 1
ATOM 1796 C CA . PHE A 1 227 ? 7.267 17.482 17.160 1.00 48.62 227 PHE A CA 1
ATOM 1797 C C . PHE A 1 227 ? 7.707 17.169 15.716 1.00 48.62 227 PHE A C 1
ATOM 1799 O O . PHE A 1 227 ? 8.585 16.327 15.513 1.00 48.62 227 PHE A O 1
ATOM 1806 N N . ARG A 1 228 ? 7.104 17.811 14.709 1.00 40.09 228 ARG A N 1
ATOM 1807 C CA . ARG A 1 228 ? 7.458 17.620 13.297 1.00 40.09 228 ARG A CA 1
ATOM 1808 C C . ARG A 1 228 ? 7.941 18.900 12.636 1.00 40.09 228 ARG A C 1
ATOM 1810 O O . ARG A 1 228 ? 7.352 19.961 12.927 1.00 40.09 228 ARG A O 1
#

pLDDT: mean 78.98, std 12.68, range [40.09, 96.88]

Foldseek 3Di:
DDDDPVVLVVQLVVLVVVLVVLLCVLLVCCLQQAFPPELSLVCQLVSLVSQCLRNHPVSSVVSVVVSVVSSVVSVVCVVVVVGPPDDHDDPDVVVVVVSVVVSVVVSVVSVVVSVVVVVVVVVVVVVVVVVVVVVVVVVVVVVVVVVVLVVVLCVLLVVLVVVLVVLVVPQDPVDNPPPVNVVSVVVNVVSVVSNVVSVVVSVVVVVVVVVVVVVVVVVVVVVVVVVD

Nearest PDB structures (foldseek):
  8i7r-assembly1_C4  TM=3.511E-01  e=5.922E+00  Mus musculus
  8otz-assembly1_Cv  TM=3.182E-01  e=6.615E+00  Bos taurus
  7rro-assembly1_B3  TM=2.780E-01  e=6.259E+00  Bos taurus
  8to0-assembly1_g  TM=2.473E-01  e=5.301E+00  Mus musculus

Sequence (228 aa):
MAYQPARRGYIYLSSLVYVVFLLLLIFGSSWTGGGMRAHGMIILPVVVMVAGLTLGRKAVWFFGITSTLGGLGLVFAEYYSLLPLTEPIGKTPMIYWIFNTINVILICFLQYLAVKELVKALNEAKTELELRKKSEEQLRLKNEQLTEIAFLQSHIVRKPIANILGVVNLINKDNPQDPDNIELILQLDFVVSELDAAVCEIVKNTSTLTQEHIFSNEKESYFRGTFR

Mean predicted aligned error: 14.38 Å

Radius of gyration: 39.82 Å; Cα contacts (8 Å, |Δi|>4): 104; chains: 1; bounding box: 97×38×98 Å

=== Feature glossary ===
Legend for the data blocks above and below:

— What the protein is —

Sequence gives the chain of amino acids in standard one-letter code (A=alanine, C=cysteine, …, Y=tyrosine), read N→C. It is the only feature that is directly encoded by the gene; all structural features are derived from the folded form of this sequence.

The annotation block draws on four external resources. InterPro: which protein families and domains the sequence belongs to. GO: standardized terms for what the protein does, what process it participates in, and where in the cell it acts. CATH: which structural fold it has in the CATH hierarchy. Organism: the species of origin.

— Where its atoms are —

Atomic coordinates in PDBx/mmCIF format — the same representation the Protein Data Bank distributes. Each line of the _atom_site loop places one backbone atom in Cartesian space (units: ångströms, origin: arbitrary).

Six rendered views show the 3D structure from the faces of a cube — i.e. along ±x, ±y, ±z. Rendering representation is drawn randomly per protein from cartoon (secondary-structure ribbons), sticks (backbone bonds), or molecular surface; coloring is either N→C rainbow (blue at the N-terminus through red at the C-terminus) or one color per chain.

— Local backbone conformation —

DSSP 8-state secondary structure assigns each residue one of H (α-helix), G (3₁₀-helix), I (π-helix), E (extended β-strand), B (isolated β-bridge), T (hydrogen-bonded turn), S (bend), or '-' (coil). The assignment is computed from backbone hydrogen-bond geometry via the Kabsch–Sander algorithm.

P-SEA three-state annotation labels each residue as helix, strand, or coil based purely on the geometry of the Cα trace. It serves as a fallback when the full backbone (and thus DSSP) is unavailable.

φ (phi) and ψ (psi) are the two rotatable backbone dihedrals per residue: φ is the C(i-1)–N–Cα–C torsion, ψ is the N–Cα–C–N(i+1) torsion, both in degrees on (−180°, 180°]. α-helical residues cluster near (−60°, −45°); β-strand residues near (−120°, +130°). A Ramachandran plot is simply a scatter of (φ, ψ) for every residue.

— Global shape and packing —

Radius of gyration (Rg) is the root-mean-square distance of Cα atoms from their centroid — a single number for overall size and compactness. A globular domain of N residues has Rg ≈ 2.2·N^0.38 Å; an extended or disordered chain has a much larger Rg. The Cα contact count is the number of residue pairs whose Cα atoms are within 8 Å and are more than four positions apart in sequence — a standard proxy for tertiary packing density. The bounding box is the smallest axis-aligned box enclosing all Cα atoms.

Accessible surface area quantifies burial. A residue with SASA near zero is packed into the hydrophobic core; one with SASA >100 Å² sits on the surface. Computed here via the Shrake–Rupley numerical algorithm with a 1.4 Å probe.

The contact map is a binary N×N matrix image: pixel (i, j) is dark where Cα_i and Cα_j are within 8 Å and |i−j|>4. Because the |i−j|>4 filter removes local helical contacts, off-diagonal stripes parallel to the main diagonal indicate parallel β-sheets; stripes perpendicular to it indicate antiparallel β-sheets. The Ramachandran plot scatters every residue's (φ, ψ) pair against the sterically allowed regions. The PAE heatmap renders the predicted-aligned-error matrix.

— Structural neighborhood —

A 3Di character summarizes, for each residue, the relative orientation of the Cα frame of its nearest spatial neighbor. Because it encodes fold topology rather than chemistry, 3Di alignments detect remote structural similarity that sequence alignment misses.

Structural nearest neighbors (via Foldseek easy-search vs the PDB). Reported per hit: target PDB id, E-value, and alignment TM-score. A TM-score above ~0.5 is the conventional threshold for 'same fold'.

— Confidence and disorder —

For AlphaFold models, the B-factor field carries pLDDT — the model's own estimate of local accuracy on a 0–100 scale. Regions with pLDDT<50 should be treated as essentially unmodeled; they often correspond to intrinsically disordered segments.

B-factor (Debye–Waller factor) reflects atomic displacement in the crystal lattice. It is an experimental observable (units Å²), not a prediction; low values mean the atom is pinned down, high values mean it moves or is heterogeneous across the crystal.

Predicted Aligned Error (PAE) is an AlphaFold confidence matrix: entry (i, j) is the expected error in the position of residue j, in ångströms, when the prediction is superimposed on the true structure at residue i. Low PAE within a block of residues means that block is internally rigid and well-predicted; high PAE between two blocks means their relative placement is uncertain even if each block individually is confident.